Protein AF-A0AAX2AKC2-F1 (afdb_monomer_lite)

Sequence (241 aa):
MRLIKCSLIFMILVNYTFAQTFTNSYLNNGISVDTKEQKEIRTYEDYMELESLLKKAITQGDQSKYFSLGALYLEDFPFKKADKEKAKIYLNKALNLGYGLASLALIEDYIMIGDLDNALLLLEKGLKGKNTDPNSKIVLAVTYNGIVLDYKFTNMPYVHKALDLTYPISQITNVSSLDFSIANLLNIAGNYEEAKKYLNTACNNPNVEPTIKNACDNSMGIKNNIKKSTECTTCGLGALK

InterPro domains:
  IPR011990 Tetratricopeptide-like helical domain superfamily [G3DSA:1.25.40.10] (15-235)

Foldseek 3Di:
DPVVVPVLVVVQACQLVVLVVCLVVLCVPPPPPVPVPPPPCQDPVSLVVVLVVLVVCVVVPVLQSLQVNLVSQQDCDPHDGHDNVSSCVSLVSCLVQQQLLSLVSVLPVCVVVVVVVVSLVSLVSNLVRPNHDLSNNLSSLSNLLSSCSNPVLVPLVSLVVSLVSLVVSVVVDQALSSLQSNLSSCVSVVVNVSSVVSLVSSCPRPPRDPVSVVVVVVVVVVVVCVVPDPDDPDPPPPDDD

pLDDT: mean 79.36, std 23.45, range [24.16, 98.06]

Organism: NCBI:txid1032238

Secondary structure (DSSP, 8-state):
--THHHHHHHHHTSHHHHHHHHHHHHHHHH----TTS-----SHHHHHHHHHHHHHHHHTT-TTHHHHHHHHHHPPBTTB---HHHHHHHHHHHHHTT-TTHHHHHHHHHHHTT-HHHHHHHHHHHHT-TT--HHHHHHHHHHHHHHIIIIITT-HHHHHHHHHHHHHHHTT---HHHHHHHHHHHHHTT-HHHHHHHHHHHHT-TT--HHHHHHHHHHHHHHHHTTT-S-----------

Structure (mmCIF, N/CA/C/O backbone):
data_AF-A0AAX2AKC2-F1
#
_entry.id   AF-A0AAX2AKC2-F1
#
loop_
_atom_site.group_PDB
_atom_site.id
_atom_site.type_symbol
_atom_site.label_atom_id
_atom_site.label_alt_id
_atom_site.label_comp_id
_atom_site.label_asym_id
_atom_site.label_entity_id
_atom_site.label_seq_id
_atom_site.pdbx_PDB_ins_code
_atom_site.Cartn_x
_atom_site.Cartn_y
_atom_site.Cartn_z
_atom_site.occupancy
_atom_site.B_iso_or_equiv
_atom_site.auth_seq_id
_atom_site.auth_comp_id
_atom_site.auth_asym_id
_atom_site.auth_atom_id
_atom_site.pdbx_PDB_model_num
ATOM 1 N N . MET A 1 1 ? 30.602 -2.297 -22.826 1.00 39.78 1 MET A N 1
ATOM 2 C CA . MET A 1 1 ? 29.352 -2.757 -22.171 1.00 39.78 1 MET A CA 1
ATOM 3 C C . MET A 1 1 ? 29.408 -2.673 -20.628 1.00 39.78 1 MET A C 1
ATOM 5 O O . MET A 1 1 ? 28.918 -3.564 -19.948 1.00 39.78 1 MET A O 1
ATOM 9 N N . ARG A 1 2 ? 30.005 -1.612 -20.046 1.00 29.78 2 ARG A N 1
ATOM 10 C CA . ARG A 1 2 ? 30.119 -1.405 -18.579 1.00 29.78 2 ARG A CA 1
ATOM 11 C C . ARG A 1 2 ? 29.484 -0.092 -18.072 1.00 29.78 2 ARG A C 1
ATOM 13 O O . ARG A 1 2 ? 29.326 0.065 -16.872 1.00 29.78 2 ARG A O 1
ATOM 20 N N . LEU A 1 3 ? 29.060 0.804 -18.970 1.00 25.20 3 LEU A N 1
ATOM 21 C CA . LEU A 1 3 ? 28.547 2.147 -18.644 1.00 25.20 3 LEU A CA 1
ATOM 22 C C . LEU A 1 3 ? 27.078 2.180 -18.172 1.00 25.20 3 LEU A C 1
ATOM 24 O O . LEU A 1 3 ? 26.696 3.097 -17.458 1.00 25.20 3 LEU A O 1
ATOM 28 N N . ILE A 1 4 ? 26.266 1.165 -18.493 1.00 34.34 4 ILE A N 1
ATOM 29 C CA . ILE A 1 4 ? 24.836 1.121 -18.112 1.00 34.34 4 ILE A CA 1
ATOM 30 C C . ILE A 1 4 ? 24.650 0.793 -16.615 1.00 34.34 4 ILE A C 1
ATOM 32 O O . ILE A 1 4 ? 23.632 1.137 -16.022 1.00 34.34 4 ILE A O 1
ATOM 36 N N . LYS A 1 5 ? 25.652 0.187 -15.961 1.00 29.69 5 LYS A N 1
ATOM 37 C CA . LYS A 1 5 ? 25.532 -0.256 -14.562 1.00 29.69 5 LYS A CA 1
ATOM 38 C C . LYS A 1 5 ? 25.570 0.885 -13.536 1.00 29.69 5 LYS A C 1
ATOM 40 O O . LYS A 1 5 ? 24.929 0.749 -12.505 1.00 29.69 5 LYS A O 1
ATOM 45 N N . CYS A 1 6 ? 26.246 2.008 -13.803 1.00 26.08 6 CYS A N 1
ATOM 46 C CA . CYS A 1 6 ? 26.344 3.099 -12.818 1.00 26.08 6 CYS A CA 1
ATOM 47 C C . CYS A 1 6 ? 25.105 4.005 -12.769 1.00 26.08 6 CYS A C 1
ATOM 49 O O . CYS A 1 6 ? 24.759 4.481 -11.694 1.00 26.08 6 CYS A O 1
ATOM 51 N N . SER A 1 7 ? 24.402 4.211 -13.890 1.00 29.88 7 SER A N 1
ATOM 52 C CA . SER A 1 7 ? 23.183 5.039 -13.900 1.00 29.88 7 SER A CA 1
ATOM 53 C C . SER A 1 7 ? 21.982 4.334 -13.262 1.00 29.88 7 SER A C 1
ATOM 55 O O . SER A 1 7 ? 21.085 5.003 -12.760 1.00 29.88 7 SER A O 1
ATOM 57 N N . LEU A 1 8 ? 21.966 2.996 -13.269 1.00 33.56 8 LEU A N 1
ATOM 58 C CA . LEU A 1 8 ? 20.890 2.200 -12.678 1.00 33.56 8 LEU A CA 1
ATOM 59 C C . LEU A 1 8 ? 20.943 2.250 -11.140 1.00 33.56 8 LEU A C 1
ATOM 61 O O . LEU A 1 8 ? 19.913 2.372 -10.494 1.00 33.56 8 LEU A O 1
ATOM 65 N N . ILE A 1 9 ? 22.144 2.241 -10.550 1.00 33.06 9 ILE A N 1
ATOM 66 C CA . ILE A 1 9 ? 22.349 2.168 -9.091 1.00 33.06 9 ILE A CA 1
ATOM 67 C C . ILE A 1 9 ? 21.872 3.440 -8.365 1.00 33.06 9 ILE A C 1
ATOM 69 O O . ILE A 1 9 ? 21.367 3.343 -7.251 1.00 33.06 9 ILE A O 1
ATOM 73 N N . PHE A 1 10 ? 21.947 4.619 -8.996 1.00 30.89 10 PHE A N 1
ATOM 74 C CA . PHE A 1 10 ? 21.466 5.871 -8.387 1.00 30.89 10 PHE A CA 1
ATOM 75 C C . PHE A 1 10 ? 19.932 6.031 -8.456 1.00 30.89 10 PHE A C 1
ATOM 77 O O . PHE A 1 10 ? 19.361 6.747 -7.642 1.00 30.89 10 PHE A O 1
ATOM 84 N N . MET A 1 11 ? 19.248 5.332 -9.376 1.00 37.66 11 MET A N 1
ATOM 85 C CA . MET A 1 11 ? 17.774 5.290 -9.434 1.00 37.66 11 MET A CA 1
ATOM 86 C C . MET A 1 11 ? 17.155 4.256 -8.474 1.00 37.66 11 MET A C 1
ATOM 88 O O . MET A 1 11 ? 15.967 4.338 -8.186 1.00 37.66 11 MET A O 1
ATOM 92 N N . ILE A 1 12 ? 17.931 3.290 -7.969 1.00 39.78 12 ILE A N 1
ATOM 93 C CA . ILE A 1 12 ? 17.423 2.138 -7.196 1.00 39.78 12 ILE A CA 1
ATOM 94 C C . ILE A 1 12 ? 17.277 2.429 -5.688 1.00 39.78 12 ILE A C 1
ATOM 96 O O . ILE A 1 12 ? 16.556 1.720 -5.007 1.00 39.78 12 ILE A O 1
ATOM 100 N N . LEU A 1 13 ? 17.898 3.482 -5.142 1.00 33.94 13 LEU A N 1
ATOM 101 C CA . LEU A 1 13 ? 17.861 3.764 -3.691 1.00 33.94 13 LEU A CA 1
ATOM 102 C C . LEU A 1 13 ? 16.766 4.757 -3.254 1.00 33.94 13 LEU A C 1
ATOM 104 O O . LEU A 1 13 ? 16.790 5.237 -2.121 1.00 33.94 13 LEU A O 1
ATOM 108 N N . VAL A 1 14 ? 15.823 5.100 -4.139 1.00 48.97 14 VAL A N 1
ATOM 109 C CA . VAL A 1 14 ? 14.861 6.195 -3.907 1.00 48.97 14 VAL A CA 1
ATOM 110 C C . VAL A 1 14 ? 13.396 5.755 -4.045 1.00 48.97 14 VAL A C 1
ATOM 112 O O . VAL A 1 14 ? 12.518 6.573 -3.793 1.00 48.97 14 VAL A O 1
ATOM 115 N N . ASN A 1 15 ? 13.068 4.508 -4.423 1.00 56.22 15 ASN A N 1
ATOM 116 C CA . ASN A 1 15 ? 11.692 4.189 -4.845 1.00 56.22 15 ASN A CA 1
ATOM 117 C C . ASN A 1 15 ? 10.760 3.786 -3.700 1.00 56.22 15 ASN A C 1
ATOM 119 O O . ASN A 1 15 ? 9.576 4.101 -3.770 1.00 56.22 15 ASN A O 1
ATOM 123 N N . TYR A 1 16 ? 11.242 3.150 -2.632 1.00 57.00 16 TYR A N 1
ATOM 124 C CA . TYR A 1 16 ? 10.424 2.818 -1.463 1.00 57.00 16 TYR A CA 1
ATOM 125 C C . TYR A 1 16 ? 10.181 4.040 -0.582 1.00 57.00 16 TYR A C 1
ATOM 127 O O . TYR A 1 16 ? 9.055 4.276 -0.158 1.00 57.00 16 TYR A O 1
ATOM 135 N N . THR A 1 17 ? 11.199 4.874 -0.353 1.00 58.72 17 THR A N 1
ATOM 136 C CA . THR A 1 17 ? 11.028 6.168 0.333 1.00 58.72 17 THR A CA 1
ATOM 137 C C . THR A 1 17 ? 10.108 7.093 -0.458 1.00 58.72 17 THR A C 1
ATOM 139 O O . THR A 1 17 ? 9.257 7.769 0.124 1.00 58.72 17 THR A O 1
ATOM 142 N N . PHE A 1 18 ? 10.203 7.068 -1.787 1.00 63.19 18 PHE A N 1
ATOM 143 C CA . PHE A 1 18 ? 9.243 7.715 -2.671 1.00 63.19 18 PHE A CA 1
ATOM 144 C C . PHE A 1 18 ? 7.838 7.117 -2.549 1.00 63.19 18 PHE A C 1
ATOM 146 O O . PHE A 1 18 ? 6.892 7.871 -2.347 1.00 63.19 18 PHE A O 1
ATOM 153 N N . ALA A 1 19 ? 7.689 5.791 -2.595 1.00 62.50 19 ALA A N 1
ATOM 154 C CA . ALA A 1 19 ? 6.397 5.129 -2.451 1.00 62.50 19 ALA A CA 1
ATOM 155 C C . ALA A 1 19 ? 5.760 5.422 -1.087 1.00 62.50 19 ALA A C 1
ATOM 157 O O . ALA A 1 19 ? 4.557 5.645 -1.020 1.00 62.50 19 ALA A O 1
ATOM 158 N N . GLN A 1 20 ? 6.554 5.496 -0.019 1.00 63.50 20 GLN A N 1
ATOM 159 C CA . GLN A 1 20 ? 6.122 5.907 1.317 1.00 63.50 20 GLN A CA 1
ATOM 160 C C . GLN A 1 20 ? 5.697 7.378 1.354 1.00 63.50 20 GLN A C 1
ATOM 162 O O . GLN A 1 20 ? 4.638 7.704 1.879 1.00 63.50 20 GLN A O 1
ATOM 167 N N . THR A 1 21 ? 6.469 8.276 0.737 1.00 60.53 21 THR A N 1
ATOM 168 C CA . THR A 1 21 ? 6.122 9.707 0.647 1.00 60.53 21 THR A CA 1
ATOM 169 C C . THR A 1 21 ? 4.836 9.918 -0.153 1.00 60.53 21 THR A C 1
ATOM 171 O O . THR A 1 21 ? 3.960 10.672 0.270 1.00 60.53 21 THR A O 1
ATOM 174 N N . PHE A 1 22 ? 4.699 9.219 -1.283 1.00 66.31 22 PHE A N 1
ATOM 175 C CA . PHE A 1 22 ? 3.489 9.202 -2.097 1.00 66.31 22 PHE A CA 1
ATOM 176 C C . PHE A 1 22 ? 2.314 8.650 -1.298 1.00 66.31 22 PHE A C 1
ATOM 178 O O . PHE A 1 22 ? 1.289 9.311 -1.221 1.00 66.31 22 PHE A O 1
ATOM 185 N N . THR A 1 23 ? 2.482 7.495 -0.650 1.00 64.06 23 THR A N 1
ATOM 186 C CA . THR A 1 23 ? 1.456 6.871 0.194 1.00 64.06 23 THR A CA 1
ATOM 187 C C . THR A 1 23 ? 0.989 7.851 1.259 1.00 64.06 23 THR A C 1
ATOM 189 O O . THR A 1 23 ? -0.188 8.174 1.303 1.00 64.06 23 THR A O 1
ATOM 192 N N . ASN A 1 24 ? 1.896 8.432 2.039 1.00 63.56 24 ASN A N 1
ATOM 193 C CA . ASN A 1 24 ? 1.536 9.379 3.091 1.00 63.56 24 ASN A CA 1
ATOM 194 C C . ASN A 1 24 ? 0.830 10.624 2.536 1.00 63.56 24 ASN A C 1
ATOM 196 O O . ASN A 1 24 ? -0.201 11.028 3.062 1.00 63.56 24 ASN A O 1
ATOM 200 N N . SER A 1 25 ? 1.323 11.205 1.439 1.00 57.75 25 SER A N 1
ATOM 201 C CA . SER A 1 25 ? 0.664 12.341 0.781 1.00 57.75 25 SER A CA 1
ATOM 202 C C . SER A 1 25 ? -0.730 11.976 0.259 1.00 57.75 25 SER A C 1
ATOM 204 O O . SER A 1 25 ? -1.682 12.735 0.420 1.00 57.75 25 SER A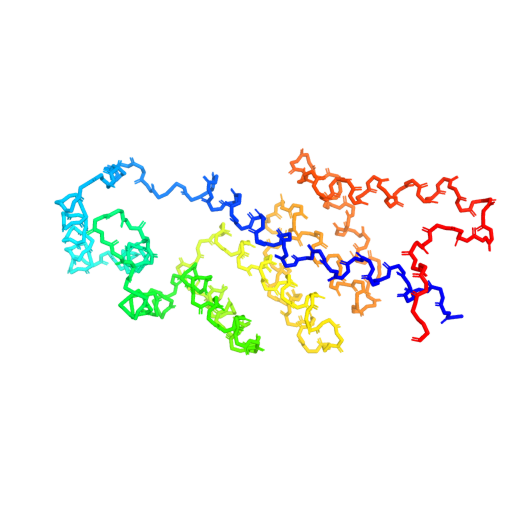 O 1
ATOM 206 N N . TYR A 1 26 ? -0.873 10.799 -0.344 1.00 60.66 26 TYR A N 1
ATOM 207 C CA . TYR A 1 26 ? -2.103 10.351 -0.984 1.00 60.66 26 TYR A CA 1
ATOM 208 C C . TYR A 1 26 ? -3.156 9.906 0.036 1.00 60.66 26 TYR A C 1
ATOM 210 O O . TYR A 1 26 ? -4.336 10.187 -0.145 1.00 60.66 26 TYR A O 1
ATOM 218 N N . LEU A 1 27 ? -2.748 9.285 1.146 1.00 61.81 27 LEU A N 1
ATOM 219 C CA . LEU A 1 27 ? -3.637 8.982 2.269 1.00 61.81 27 LEU A CA 1
ATOM 220 C C . LEU A 1 27 ? -4.105 10.273 2.954 1.00 61.81 27 LEU A C 1
ATOM 222 O O . LEU A 1 27 ? -5.299 10.420 3.201 1.00 61.81 27 LEU A O 1
ATOM 226 N N . ASN A 1 28 ? -3.202 11.237 3.163 1.00 58.00 28 ASN A N 1
ATOM 227 C CA . ASN A 1 28 ? -3.530 12.514 3.803 1.00 58.00 28 ASN A CA 1
ATOM 228 C C . ASN A 1 28 ? -4.420 13.423 2.935 1.00 58.00 28 ASN A C 1
ATOM 230 O O . ASN A 1 28 ? -5.199 14.199 3.480 1.00 58.00 28 ASN A O 1
ATOM 234 N N . ASN A 1 29 ? -4.316 13.338 1.602 1.00 49.94 29 ASN A N 1
ATOM 235 C CA . ASN A 1 29 ? -5.069 14.193 0.673 1.00 49.94 29 ASN A CA 1
ATOM 236 C C . ASN A 1 29 ? -6.275 13.498 0.007 1.00 49.94 29 ASN A C 1
ATOM 238 O O . ASN A 1 29 ? -7.168 14.183 -0.487 1.00 49.94 29 ASN A O 1
ATOM 242 N N . GLY A 1 30 ? -6.293 12.162 -0.061 1.00 40.44 30 GLY A N 1
ATOM 243 C CA . GLY A 1 30 ? -7.231 11.378 -0.878 1.00 40.44 30 GLY A CA 1
ATOM 244 C C . GLY A 1 30 ? -8.145 10.430 -0.102 1.00 40.44 30 GLY A C 1
ATOM 245 O O . GLY A 1 30 ? -9.166 10.009 -0.648 1.00 40.44 30 GLY A O 1
ATOM 246 N N . ILE A 1 31 ? -7.843 10.122 1.164 1.00 43.16 31 ILE A N 1
ATOM 247 C CA . ILE A 1 31 ? -8.783 9.428 2.049 1.00 43.16 31 ILE A CA 1
ATOM 248 C C . ILE A 1 31 ? -9.467 10.472 2.920 1.00 43.16 31 ILE A C 1
ATOM 250 O O . ILE A 1 31 ? -9.158 10.655 4.095 1.00 43.16 31 ILE A O 1
ATOM 254 N N . SER A 1 32 ? -10.465 11.139 2.346 1.00 35.06 32 SER A N 1
ATOM 255 C CA . SER A 1 32 ? -11.554 11.646 3.168 1.00 35.06 32 SER A CA 1
ATOM 256 C C . SER A 1 32 ? -12.280 10.424 3.735 1.00 35.06 32 SER A C 1
ATOM 258 O O . SER A 1 32 ? -13.195 9.886 3.109 1.00 35.06 32 SER A O 1
ATOM 260 N N . VAL A 1 33 ? -11.847 9.941 4.903 1.00 41.28 33 VAL A N 1
ATOM 261 C CA . VAL A 1 33 ? -12.743 9.178 5.776 1.00 41.28 33 VAL A CA 1
ATOM 262 C C . VAL A 1 33 ? -13.937 10.099 5.969 1.00 41.28 33 VAL A C 1
ATOM 264 O O . VAL A 1 33 ? -13.744 11.182 6.511 1.00 41.28 33 VAL A O 1
ATOM 267 N N . ASP A 1 34 ? -15.094 9.723 5.415 1.00 37.72 34 ASP A N 1
ATOM 268 C CA . ASP A 1 34 ? -16.321 10.524 5.362 1.00 37.72 34 ASP A CA 1
ATOM 269 C C . ASP A 1 34 ? -16.447 11.409 6.613 1.00 37.72 34 ASP A C 1
ATOM 271 O O . ASP A 1 34 ? -16.648 10.942 7.738 1.00 37.72 34 ASP A O 1
ATOM 275 N N . THR A 1 35 ? -16.180 12.701 6.420 1.00 37.00 35 THR A N 1
ATOM 276 C CA . THR A 1 35 ? -15.746 13.646 7.458 1.00 37.00 35 THR A CA 1
ATOM 277 C C . THR A 1 35 ? -16.889 14.129 8.346 1.00 37.00 35 THR A C 1
ATOM 279 O O . THR A 1 35 ? -16.750 15.106 9.078 1.00 37.00 35 THR A O 1
ATOM 282 N N . LYS A 1 36 ? -18.017 13.415 8.356 1.00 36.31 36 LYS A N 1
ATOM 283 C CA . LYS A 1 36 ? -19.051 13.594 9.380 1.00 36.31 36 LYS A CA 1
ATOM 284 C C . LYS A 1 36 ? -18.687 12.960 10.728 1.00 36.31 36 LYS A C 1
ATOM 286 O O . LYS A 1 36 ? -19.330 13.297 11.715 1.00 36.31 36 LYS A O 1
ATOM 291 N N . GLU A 1 37 ? -17.664 12.101 10.791 1.00 45.84 37 GLU A N 1
ATOM 292 C CA . GLU A 1 37 ? -17.269 11.369 12.012 1.00 45.84 37 GLU A CA 1
ATOM 293 C C . GLU A 1 37 ? -15.915 11.778 12.625 1.00 45.84 37 GLU A C 1
ATOM 295 O O . GLU A 1 37 ? -15.485 11.157 13.594 1.00 45.84 37 GLU A O 1
ATOM 300 N N . GLN A 1 38 ? -15.227 12.821 12.142 1.00 52.94 38 GLN A N 1
ATOM 301 C CA . GLN A 1 38 ? -13.983 13.273 12.788 1.00 52.94 38 GLN A CA 1
ATOM 302 C C . GLN A 1 38 ? -14.273 14.172 13.996 1.00 52.94 38 GLN A C 1
ATOM 304 O O . GLN A 1 38 ? -14.026 15.378 13.989 1.00 52.94 38 GLN A O 1
ATOM 309 N N . LYS A 1 39 ? -14.784 13.566 15.071 1.00 63.62 39 LYS A N 1
ATOM 310 C CA . LYS A 1 39 ? -14.541 14.104 16.409 1.00 63.62 39 LYS A CA 1
ATOM 311 C C . LYS A 1 39 ? -13.051 13.911 16.680 1.00 63.62 39 LYS A C 1
ATOM 313 O O . LYS A 1 39 ? -12.568 12.782 16.697 1.00 63.62 39 LYS A O 1
ATOM 318 N N . GLU A 1 40 ? -12.315 15.007 16.825 1.00 76.69 40 GLU A N 1
ATOM 319 C CA . GLU A 1 40 ? -10.905 14.943 17.204 1.00 76.69 40 GLU A CA 1
ATOM 320 C C . GLU A 1 40 ? -10.776 14.203 18.543 1.00 76.69 40 GLU A C 1
ATOM 322 O O . GLU A 1 40 ? -11.449 14.554 19.514 1.00 76.69 40 GLU A O 1
ATOM 327 N N . ILE A 1 41 ? -9.939 13.167 18.587 1.00 84.81 41 ILE A N 1
ATOM 328 C CA . ILE A 1 41 ? -9.762 12.323 19.769 1.00 84.81 41 ILE A CA 1
ATOM 329 C C . ILE A 1 41 ? -8.783 13.027 20.712 1.00 84.81 41 ILE A C 1
ATOM 331 O O . ILE A 1 41 ? -7.566 12.902 20.570 1.00 84.81 41 ILE A O 1
ATOM 335 N N . ARG A 1 42 ? -9.306 13.808 21.663 1.00 89.31 42 ARG A N 1
ATOM 336 C CA . ARG A 1 42 ? -8.485 14.605 22.593 1.00 89.31 42 ARG A CA 1
ATOM 337 C C . ARG A 1 42 ? -8.403 14.001 23.983 1.00 89.31 42 ARG A C 1
ATOM 339 O O . ARG A 1 42 ? -7.453 14.292 24.711 1.00 89.31 42 ARG A O 1
ATOM 346 N N . THR A 1 43 ? -9.379 13.180 24.355 1.00 93.88 43 THR A N 1
ATOM 347 C CA . THR A 1 43 ? -9.438 12.541 25.670 1.00 93.88 43 THR A CA 1
ATOM 348 C C . THR A 1 43 ? -9.616 11.030 25.576 1.00 93.88 43 THR A C 1
ATOM 350 O O . THR A 1 43 ? -9.941 10.464 24.528 1.00 93.88 43 THR A O 1
ATOM 353 N N . TYR A 1 44 ? -9.420 10.360 26.713 1.00 93.50 44 TYR A N 1
ATOM 354 C CA . TYR A 1 44 ? -9.695 8.934 26.836 1.00 93.50 44 TYR A CA 1
ATOM 355 C C . TYR A 1 44 ? -11.180 8.620 26.585 1.00 93.50 44 TYR A C 1
ATOM 357 O O . TYR A 1 44 ? -11.502 7.590 25.998 1.00 93.50 44 TYR A O 1
ATOM 365 N N . GLU A 1 45 ? -12.089 9.516 26.971 1.00 94.19 45 GLU A N 1
ATOM 366 C CA . GLU A 1 45 ? -13.526 9.382 26.724 1.00 94.19 45 GLU A CA 1
ATOM 367 C C . GLU A 1 45 ? -13.853 9.428 25.229 1.00 94.19 45 GLU A C 1
ATOM 369 O O . GLU A 1 45 ? -14.603 8.573 24.761 1.00 94.19 45 GLU A O 1
ATOM 374 N N . ASP A 1 46 ? -13.249 10.352 24.471 1.00 91.06 46 ASP A N 1
ATOM 375 C CA . ASP A 1 46 ? -13.423 10.427 23.013 1.00 91.06 46 ASP A CA 1
ATOM 376 C C . ASP A 1 46 ? -12.974 9.128 22.335 1.00 91.06 46 ASP A C 1
ATOM 378 O O . ASP A 1 46 ? -13.660 8.593 21.461 1.00 91.06 46 ASP A O 1
ATOM 382 N N . TYR A 1 47 ? -11.838 8.583 22.784 1.00 91.56 47 TYR A N 1
ATOM 383 C CA . TYR A 1 47 ? -11.320 7.310 22.296 1.00 91.56 47 TYR A CA 1
ATOM 384 C C . TYR A 1 47 ? -12.310 6.166 22.548 1.00 91.56 47 TYR A C 1
ATOM 386 O O . TYR A 1 47 ? -12.614 5.387 21.643 1.00 91.56 47 TYR A O 1
ATOM 394 N N . MET A 1 48 ? -12.819 6.052 23.779 1.00 95.31 48 MET A N 1
ATOM 395 C CA . MET A 1 48 ? -13.748 4.983 24.161 1.00 95.31 48 MET A CA 1
ATOM 396 C C . MET A 1 48 ? -15.090 5.105 23.429 1.00 95.31 48 MET A C 1
ATOM 398 O O . MET A 1 48 ? -15.680 4.089 23.052 1.00 95.31 48 MET A O 1
ATOM 402 N N . GLU A 1 49 ? -15.564 6.333 23.207 1.00 92.62 49 GLU A N 1
ATOM 403 C CA . GLU A 1 49 ? -16.766 6.616 22.424 1.00 92.62 49 GLU A CA 1
ATOM 404 C C . GLU A 1 49 ? -16.600 6.141 20.977 1.00 92.62 49 GLU A C 1
ATOM 406 O O . GLU A 1 49 ? -17.433 5.371 20.489 1.00 92.62 49 GLU A O 1
ATOM 411 N N . LEU A 1 50 ? -15.498 6.513 20.317 1.00 91.00 50 LEU A N 1
ATOM 412 C CA . LEU A 1 50 ? -15.222 6.087 18.948 1.00 91.00 50 LEU A CA 1
ATOM 413 C C . LEU A 1 50 ? -15.036 4.567 18.852 1.00 91.00 50 LEU A C 1
ATOM 415 O O . LEU A 1 50 ? -15.624 3.932 17.978 1.00 91.00 50 LEU A O 1
ATOM 419 N N . GLU A 1 51 ? -14.285 3.953 19.772 1.00 94.44 51 GLU A N 1
ATOM 420 C CA . GLU A 1 51 ? -14.118 2.494 19.822 1.00 94.44 51 GLU A CA 1
ATOM 421 C C . GLU A 1 51 ? -15.482 1.784 19.908 1.00 94.44 51 GLU A C 1
ATOM 423 O O . GLU A 1 51 ? -15.721 0.787 19.218 1.00 94.44 51 GLU A O 1
ATOM 428 N N . SER A 1 52 ? -16.390 2.298 20.742 1.00 95.69 52 SER A N 1
ATOM 429 C CA . SER A 1 52 ? -17.747 1.771 20.903 1.00 95.69 52 SER A CA 1
ATOM 430 C C . SER A 1 52 ? -18.590 1.950 19.637 1.00 95.69 52 SER A C 1
ATOM 432 O O . SER A 1 52 ? -19.227 0.996 19.178 1.00 95.69 52 SER A O 1
ATOM 434 N N . LEU A 1 53 ? -18.550 3.139 19.030 1.00 93.38 53 LEU A N 1
ATOM 435 C CA . LEU A 1 53 ? -19.279 3.458 17.803 1.00 93.38 53 LEU A CA 1
ATOM 436 C C . LEU A 1 53 ? -18.849 2.552 16.643 1.00 93.38 53 LEU A C 1
ATOM 438 O O . LEU A 1 53 ? -19.697 1.949 15.985 1.00 93.38 53 LEU A O 1
ATOM 442 N N . LEU A 1 54 ? -17.540 2.381 16.448 1.00 92.75 54 LEU A N 1
ATOM 443 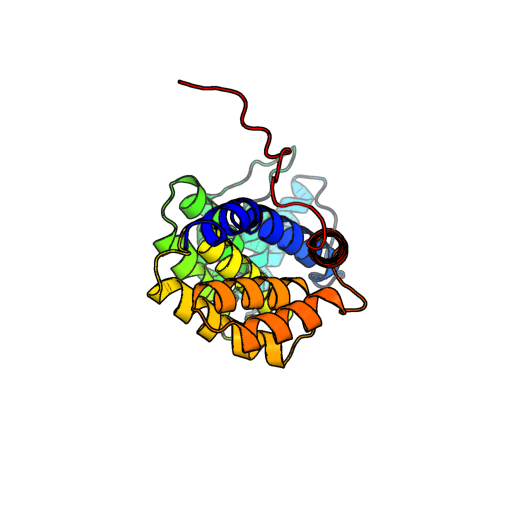C CA . LEU A 1 54 ? -16.984 1.510 15.413 1.00 92.75 54 LEU A CA 1
ATOM 444 C C . LEU A 1 54 ? -17.407 0.052 15.619 1.00 92.75 54 LEU A C 1
ATOM 446 O O . LEU A 1 54 ? -17.841 -0.608 14.675 1.00 92.75 54 LEU A O 1
ATOM 450 N N . LYS A 1 55 ? -17.351 -0.456 16.857 1.00 96.62 55 LYS A N 1
ATOM 451 C CA . LYS A 1 55 ? -17.828 -1.814 17.169 1.00 96.62 55 LYS A CA 1
ATOM 452 C C . LYS A 1 55 ? -19.320 -1.973 16.890 1.00 96.62 55 LYS A C 1
ATOM 454 O O . LYS A 1 55 ? -19.720 -3.005 16.357 1.00 96.62 55 LYS A O 1
ATOM 459 N N . LYS A 1 56 ? -20.136 -0.970 17.220 1.00 96.06 56 LYS A N 1
ATOM 460 C CA . LYS A 1 56 ? -21.576 -0.976 16.936 1.00 96.06 56 LYS A CA 1
ATOM 461 C C . LYS A 1 56 ? -21.859 -0.968 15.432 1.00 96.06 56 LYS A C 1
ATOM 463 O O . LYS A 1 56 ? -22.710 -1.719 14.975 1.00 96.06 56 LYS A O 1
ATOM 468 N N . ALA A 1 57 ? -21.134 -0.176 14.651 1.00 92.06 57 ALA A N 1
ATOM 469 C CA . ALA A 1 57 ? -21.282 -0.163 13.199 1.00 92.06 57 ALA A CA 1
ATOM 470 C C . ALA A 1 57 ? -20.931 -1.531 12.579 1.00 92.06 57 ALA A C 1
ATOM 472 O O . ALA A 1 57 ? -21.681 -2.040 11.746 1.00 92.06 57 ALA A O 1
ATOM 473 N N . ILE A 1 58 ? -19.875 -2.193 13.075 1.00 96.06 58 ILE A N 1
ATOM 474 C CA . ILE A 1 58 ? -19.528 -3.570 12.682 1.00 96.06 58 ILE A CA 1
ATOM 475 C C . ILE A 1 58 ? -20.678 -4.541 12.982 1.00 96.06 58 ILE A C 1
ATOM 477 O O . ILE A 1 58 ? -21.031 -5.349 12.123 1.00 96.06 58 ILE A O 1
ATOM 481 N N . THR A 1 59 ? -21.280 -4.481 14.178 1.00 97.19 59 THR A N 1
ATOM 482 C CA . THR A 1 59 ? -22.406 -5.370 14.526 1.00 97.19 59 THR A CA 1
ATOM 483 C C . THR A 1 59 ? -23.670 -5.062 13.728 1.00 97.19 59 THR A C 1
ATOM 485 O O . THR A 1 59 ? -24.482 -5.957 13.509 1.00 97.19 59 THR A O 1
ATOM 488 N N . GLN A 1 60 ? -23.813 -3.829 13.243 1.00 96.38 60 GLN A N 1
ATOM 489 C CA . GLN A 1 60 ? -24.880 -3.400 12.337 1.00 96.38 60 GLN A CA 1
ATOM 490 C C . GLN A 1 60 ? -24.604 -3.732 10.860 1.00 96.38 60 GLN A C 1
ATOM 492 O O . GLN A 1 60 ? -25.456 -3.475 10.013 1.00 96.38 60 GLN A O 1
ATOM 497 N N . GLY A 1 61 ? -23.455 -4.341 10.548 1.00 94.31 61 GLY A N 1
ATOM 498 C CA . GLY A 1 61 ? -23.117 -4.836 9.213 1.00 94.31 61 GLY A CA 1
ATOM 499 C C . GLY A 1 61 ? -22.160 -3.950 8.416 1.00 94.31 61 GLY A C 1
ATOM 500 O O . GLY A 1 61 ? -21.740 -4.360 7.333 1.00 94.31 61 GLY A O 1
ATOM 501 N N . ASP A 1 62 ? -21.751 -2.789 8.935 1.00 92.94 62 ASP A N 1
ATOM 502 C CA . ASP A 1 62 ? -20.722 -1.968 8.295 1.00 92.94 62 ASP A CA 1
ATOM 503 C C . ASP A 1 62 ? -19.329 -2.547 8.570 1.00 92.94 62 ASP A C 1
ATOM 505 O O . ASP A 1 62 ? -18.610 -2.190 9.508 1.00 92.94 62 ASP A O 1
ATOM 509 N N . GLN A 1 63 ? -18.946 -3.491 7.717 1.00 93.88 63 GLN A N 1
ATOM 510 C CA . GLN A 1 63 ? -17.673 -4.188 7.811 1.00 93.88 63 GLN A CA 1
ATOM 511 C C . GLN A 1 63 ? -16.462 -3.320 7.444 1.00 93.88 63 GLN A C 1
ATOM 513 O O . GLN A 1 63 ? -15.336 -3.706 7.763 1.00 93.88 63 GLN A O 1
ATOM 518 N N . SER A 1 64 ? -16.654 -2.142 6.837 1.00 87.00 64 SER A N 1
ATOM 519 C CA . SER A 1 64 ? -15.541 -1.232 6.531 1.00 87.00 64 SER A CA 1
ATOM 520 C C . SER A 1 64 ? -14.854 -0.737 7.805 1.00 87.00 64 SER A C 1
ATOM 522 O O . SER A 1 64 ? -13.637 -0.550 7.842 1.00 87.00 64 SER A O 1
ATOM 524 N N . LYS A 1 65 ? -15.613 -0.652 8.903 1.00 92.50 65 LYS A N 1
ATOM 525 C CA . LYS A 1 65 ? -15.139 -0.186 10.207 1.00 92.50 65 LYS A CA 1
ATOM 526 C C . LYS A 1 65 ? -14.141 -1.137 10.870 1.00 92.50 65 LYS A C 1
ATOM 528 O O . LYS A 1 65 ? -13.461 -0.720 11.803 1.00 92.50 65 LYS A O 1
ATOM 533 N N . TYR A 1 66 ? -13.963 -2.367 10.369 1.00 95.12 66 TYR A N 1
ATOM 534 C CA . TYR A 1 66 ? -12.819 -3.200 10.765 1.00 95.12 66 TYR A CA 1
ATOM 535 C C . TYR A 1 66 ? -11.483 -2.499 10.479 1.00 95.12 66 TYR A C 1
ATOM 537 O O . TYR A 1 66 ? -10.579 -2.575 11.308 1.00 95.12 66 TYR A O 1
ATOM 545 N N . PHE A 1 67 ? -11.360 -1.791 9.349 1.00 90.00 67 PHE A N 1
ATOM 546 C CA . PHE A 1 67 ? -10.151 -1.028 9.033 1.00 90.00 67 PHE A CA 1
ATOM 547 C C . PHE A 1 67 ? -9.977 0.151 9.997 1.00 90.00 67 PHE A C 1
ATOM 549 O O . PHE A 1 67 ? -8.934 0.258 10.634 1.00 90.00 67 PHE A O 1
ATOM 556 N N . SER A 1 68 ? -11.016 0.975 10.172 1.00 88.12 68 SER A N 1
ATOM 557 C CA . SER A 1 68 ? -10.983 2.140 11.070 1.00 88.12 68 SER A CA 1
ATOM 558 C C . SER A 1 68 ? -10.658 1.756 12.512 1.00 88.12 68 SER A C 1
ATOM 560 O O . SER A 1 68 ? -9.868 2.419 13.172 1.00 88.12 68 SER A O 1
ATOM 562 N N . LEU A 1 69 ? -11.227 0.652 12.998 1.00 90.62 69 LEU A N 1
ATOM 563 C CA . LEU A 1 69 ? -10.963 0.156 14.343 1.00 90.62 69 LEU A CA 1
ATOM 564 C C . LEU A 1 69 ? -9.539 -0.399 14.476 1.00 90.62 69 LEU A C 1
ATOM 566 O O . LEU A 1 69 ? -8.906 -0.226 15.512 1.00 90.62 69 LEU A O 1
ATOM 570 N N . GLY A 1 70 ? -9.017 -1.030 13.422 1.00 91.56 70 GLY A N 1
ATOM 571 C CA . GLY A 1 70 ? -7.612 -1.415 13.338 1.00 91.56 70 GLY A CA 1
ATOM 572 C C . GLY A 1 70 ? -6.668 -0.213 13.418 1.00 91.56 70 GLY A C 1
ATOM 573 O O . GLY A 1 70 ? -5.739 -0.235 14.220 1.00 91.56 70 GLY A O 1
ATOM 574 N N . ALA A 1 71 ? -6.946 0.842 12.648 1.00 88.12 71 ALA A N 1
ATOM 575 C CA . ALA A 1 71 ? -6.181 2.090 12.663 1.00 88.12 71 ALA A CA 1
ATOM 576 C C . ALA A 1 71 ? -6.225 2.779 14.038 1.00 88.12 71 ALA A C 1
ATOM 578 O O . ALA A 1 71 ? -5.180 3.141 14.567 1.00 88.12 71 ALA A O 1
ATOM 579 N N . LEU A 1 72 ? -7.399 2.835 14.678 1.00 88.06 72 LEU A N 1
ATOM 580 C CA . LEU A 1 72 ? -7.560 3.393 16.027 1.00 88.06 72 LEU A CA 1
ATOM 581 C C . LEU A 1 72 ? -6.669 2.703 17.076 1.00 88.06 72 LEU A C 1
ATOM 583 O O . LEU A 1 72 ? -6.244 3.334 18.040 1.00 88.06 72 LEU A O 1
ATOM 587 N N . TYR A 1 73 ? -6.391 1.403 16.927 1.00 92.12 73 TYR A N 1
ATOM 588 C CA . TYR A 1 73 ? -5.471 0.693 17.822 1.00 92.12 73 TYR A CA 1
ATOM 589 C C . TYR A 1 73 ? -3.991 0.869 17.456 1.00 92.12 73 TYR A C 1
ATOM 591 O O . TYR A 1 73 ? -3.149 0.568 18.298 1.00 92.12 73 TYR A O 1
ATOM 599 N N . LEU A 1 74 ? -3.654 1.321 16.244 1.00 88.00 74 LEU A N 1
ATOM 600 C CA . LEU A 1 74 ? -2.268 1.627 15.863 1.00 88.00 74 LEU A CA 1
ATOM 601 C C . LEU A 1 74 ? -1.817 3.010 16.322 1.00 88.00 74 LEU A C 1
ATOM 603 O O . LEU A 1 74 ? -0.615 3.231 16.458 1.00 88.00 74 LEU A O 1
ATOM 607 N N . GLU A 1 75 ? -2.754 3.925 16.547 1.00 84.06 75 GLU A N 1
ATOM 608 C CA . GLU A 1 75 ? -2.437 5.282 16.968 1.00 84.06 75 GLU A CA 1
ATOM 609 C C . GLU A 1 75 ? -1.975 5.336 18.431 1.00 84.06 75 GLU A C 1
ATOM 611 O O . GLU A 1 75 ? -2.574 4.748 19.335 1.00 84.06 75 GLU A O 1
ATOM 616 N N . ASP A 1 76 ? -0.887 6.074 18.656 1.00 88.62 76 ASP A N 1
ATOM 617 C CA . ASP A 1 76 ? -0.410 6.434 19.985 1.00 88.62 76 ASP A CA 1
ATOM 618 C C . ASP A 1 76 ? -1.038 7.764 20.411 1.00 88.62 76 ASP A C 1
ATOM 620 O O . ASP A 1 76 ? -0.744 8.821 19.852 1.00 88.62 76 ASP A O 1
ATOM 624 N N . PHE A 1 77 ? -1.845 7.724 21.468 1.00 86.50 77 PHE A N 1
ATOM 625 C CA . PHE A 1 77 ? -2.404 8.910 22.107 1.00 86.50 77 PHE A CA 1
ATOM 626 C C . PHE A 1 77 ? -1.641 9.234 23.400 1.00 86.50 77 PHE A C 1
ATOM 628 O O . PHE A 1 77 ? -1.136 8.324 24.069 1.00 86.50 77 PHE A O 1
ATOM 635 N N . PRO A 1 78 ? -1.615 10.506 23.848 1.00 91.19 78 PRO A N 1
ATOM 636 C CA . PRO A 1 78 ? -1.000 10.881 25.126 1.00 91.19 78 PRO A CA 1
ATOM 637 C C . PRO A 1 78 ? -1.533 10.093 26.335 1.00 91.19 78 PRO A C 1
ATOM 639 O O . PRO A 1 78 ? -0.808 9.870 27.301 1.00 91.19 78 PRO A O 1
ATOM 642 N N . PHE A 1 79 ? -2.790 9.649 26.272 1.00 93.06 79 PHE A N 1
ATOM 643 C CA . PHE A 1 79 ? -3.507 8.936 27.335 1.00 93.06 79 PHE A CA 1
ATOM 644 C C . PHE A 1 79 ? -3.742 7.447 27.032 1.00 93.06 79 PHE A C 1
ATOM 646 O O . PHE A 1 79 ? -4.302 6.734 27.866 1.00 93.06 79 PHE A O 1
ATOM 653 N N . LYS A 1 80 ? -3.349 6.952 25.852 1.00 91.44 80 LYS A N 1
ATOM 654 C CA . LYS A 1 80 ? -3.509 5.542 25.484 1.00 91.44 80 LYS A CA 1
ATOM 655 C C . LYS A 1 80 ? -2.469 5.131 24.450 1.00 91.44 80 LYS A C 1
ATOM 657 O O . LYS A 1 80 ? -2.452 5.653 23.343 1.00 91.44 80 LYS A O 1
ATOM 662 N N . LYS A 1 81 ? -1.627 4.166 24.816 1.00 93.81 81 LYS A N 1
ATOM 663 C CA . LYS A 1 81 ? -0.649 3.578 23.900 1.00 93.81 81 LYS A CA 1
ATOM 664 C C . LYS A 1 81 ? -1.310 2.671 22.870 1.00 93.81 81 LYS A C 1
ATOM 666 O O . LYS A 1 81 ? -2.323 2.034 23.174 1.00 93.81 81 LYS A O 1
ATOM 671 N N . ALA A 1 82 ? -0.691 2.598 21.699 1.00 89.50 82 ALA A N 1
ATOM 672 C CA . ALA A 1 82 ? -1.085 1.699 20.630 1.00 89.50 82 ALA A CA 1
ATOM 673 C C . ALA A 1 82 ? -1.109 0.235 21.107 1.00 89.50 82 ALA A C 1
ATOM 675 O O . ALA A 1 82 ? -0.227 -0.229 21.833 1.00 89.50 82 ALA A O 1
ATOM 676 N N . ASP A 1 83 ? -2.111 -0.508 20.649 1.00 95.88 83 ASP A N 1
ATOM 677 C CA . ASP A 1 83 ? -2.272 -1.944 20.859 1.00 95.88 83 ASP A CA 1
ATOM 678 C C . ASP A 1 83 ? -2.121 -2.653 19.508 1.00 95.88 83 ASP A C 1
ATOM 680 O O . ASP A 1 83 ? -3.092 -2.956 18.807 1.00 95.88 83 ASP A O 1
ATOM 684 N N . LYS A 1 84 ? -0.862 -2.880 19.117 1.00 90.44 84 LYS A N 1
ATOM 685 C CA . LYS A 1 84 ? -0.509 -3.432 17.800 1.00 90.44 84 LYS A CA 1
ATOM 686 C C . LYS A 1 84 ? -1.096 -4.821 17.559 1.00 90.44 84 LYS A C 1
ATOM 688 O O . LYS A 1 84 ? -1.492 -5.134 16.439 1.00 90.44 84 LYS A O 1
ATOM 693 N N . GLU A 1 85 ? -1.185 -5.650 18.594 1.00 95.44 85 GLU A N 1
ATOM 694 C CA . GLU A 1 85 ? -1.746 -6.998 18.470 1.00 95.44 85 GLU A CA 1
ATOM 695 C C . GLU A 1 85 ? -3.244 -6.936 18.184 1.00 95.44 85 GLU A C 1
ATOM 697 O O . GLU A 1 85 ? -3.747 -7.585 17.260 1.00 95.44 85 GLU A O 1
ATOM 702 N N . LYS A 1 86 ? -3.965 -6.071 18.898 1.00 95.88 86 LYS A N 1
ATOM 703 C CA . LYS A 1 86 ? -5.381 -5.846 18.631 1.00 95.88 86 LYS A CA 1
ATOM 704 C C . LYS A 1 86 ? -5.594 -5.215 17.259 1.00 95.88 86 LYS A C 1
ATOM 706 O O . LYS A 1 86 ? -6.450 -5.695 16.514 1.00 95.88 86 LYS A O 1
ATOM 711 N N . ALA A 1 87 ? -4.784 -4.231 16.874 1.00 93.38 87 ALA A N 1
ATOM 712 C CA . ALA A 1 87 ? -4.815 -3.646 15.537 1.00 93.38 87 ALA A CA 1
ATOM 713 C C . ALA A 1 87 ? -4.697 -4.709 14.437 1.00 93.38 87 ALA A C 1
ATOM 715 O O . ALA A 1 87 ? -5.560 -4.783 13.559 1.00 93.38 87 ALA A O 1
ATOM 716 N N . LYS A 1 88 ? -3.692 -5.592 14.523 1.00 94.94 88 LYS A N 1
ATOM 717 C CA . LYS A 1 88 ? -3.486 -6.686 13.562 1.00 94.94 88 LYS A CA 1
ATOM 7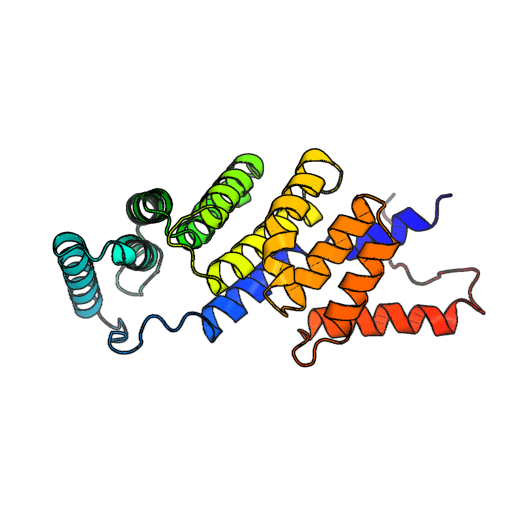18 C C . LYS A 1 88 ? -4.713 -7.573 13.424 1.00 94.94 88 LYS A C 1
ATOM 720 O O . LYS A 1 88 ? -5.042 -7.967 12.307 1.00 94.94 88 LYS A O 1
ATOM 725 N N . ILE A 1 89 ? -5.410 -7.888 14.516 1.00 97.38 89 ILE A N 1
ATOM 726 C CA . ILE A 1 89 ? -6.626 -8.713 14.464 1.00 97.38 89 ILE A CA 1
ATOM 727 C C . ILE A 1 89 ? -7.705 -8.037 13.607 1.00 97.38 89 ILE A C 1
ATOM 729 O O . ILE A 1 89 ? -8.294 -8.683 12.736 1.00 97.38 89 ILE A O 1
ATOM 733 N N . TYR A 1 90 ? -7.975 -6.747 13.829 1.00 96.06 90 TYR A N 1
ATOM 734 C CA . TYR A 1 90 ? -9.006 -6.016 13.082 1.00 96.06 90 TYR A CA 1
ATOM 735 C C . TYR A 1 90 ? -8.590 -5.750 11.628 1.00 96.06 90 TYR A C 1
ATOM 737 O O . TYR A 1 90 ? -9.394 -5.961 10.719 1.00 96.06 90 TYR A O 1
ATOM 745 N N . LEU A 1 91 ? -7.324 -5.406 11.385 1.00 94.69 91 LEU A N 1
ATOM 746 C CA . LEU A 1 91 ? -6.781 -5.197 10.039 1.00 94.69 91 LEU A CA 1
ATOM 747 C C . LEU A 1 91 ? -6.776 -6.485 9.210 1.00 94.69 91 LEU A C 1
ATOM 749 O O . LEU A 1 91 ? -7.171 -6.466 8.046 1.00 94.69 91 LEU A O 1
ATOM 753 N N . ASN A 1 92 ? -6.422 -7.631 9.801 1.00 97.75 92 ASN A N 1
ATOM 754 C CA . ASN 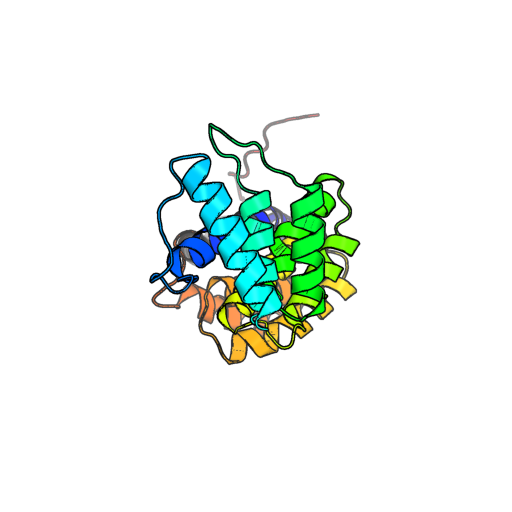A 1 92 ? -6.518 -8.918 9.109 1.00 97.75 92 ASN A CA 1
ATOM 755 C C . ASN A 1 92 ? -7.967 -9.256 8.738 1.00 97.75 92 ASN A C 1
ATOM 757 O O . ASN A 1 92 ? -8.217 -9.756 7.641 1.00 97.75 92 ASN A O 1
ATOM 761 N N . LYS A 1 93 ? -8.938 -8.956 9.613 1.00 97.94 93 LYS A N 1
ATOM 762 C CA . LYS A 1 93 ? -10.364 -9.106 9.283 1.00 97.94 93 LYS A CA 1
ATOM 763 C C . LYS A 1 93 ? -10.765 -8.198 8.121 1.00 97.94 93 LYS A C 1
ATOM 765 O O . LYS A 1 93 ? -11.374 -8.692 7.177 1.00 97.94 93 LYS A O 1
ATOM 770 N N . ALA A 1 94 ? -10.377 -6.922 8.142 1.00 95.88 94 ALA A N 1
ATOM 771 C CA . ALA A 1 94 ? -10.637 -5.989 7.045 1.00 95.88 94 ALA A CA 1
ATOM 772 C C . ALA A 1 94 ? -10.058 -6.503 5.713 1.00 95.88 94 ALA A C 1
ATOM 774 O O . ALA A 1 94 ? -10.776 -6.605 4.717 1.00 95.88 94 ALA A O 1
ATOM 775 N N . LEU A 1 95 ? -8.792 -6.929 5.716 1.00 97.12 95 LEU A N 1
ATOM 776 C CA . LEU A 1 95 ? -8.123 -7.469 4.533 1.00 97.12 95 LEU A CA 1
ATOM 777 C C . LEU A 1 95 ? -8.805 -8.745 4.012 1.00 97.12 95 LEU A C 1
ATOM 779 O O . LEU A 1 95 ? -8.991 -8.897 2.807 1.00 97.12 95 LEU A O 1
ATOM 783 N N . ASN A 1 96 ? -9.227 -9.651 4.902 1.00 97.94 96 ASN A N 1
ATOM 784 C CA . ASN A 1 96 ? -9.970 -10.866 4.536 1.00 97.94 96 ASN A CA 1
ATOM 785 C C . ASN A 1 96 ? -11.338 -10.566 3.912 1.00 97.94 96 ASN A C 1
ATOM 787 O O . ASN A 1 96 ? -11.805 -11.317 3.059 1.00 97.94 96 ASN A O 1
ATOM 791 N N . LEU A 1 97 ? -11.969 -9.467 4.316 1.00 96.50 97 LEU A N 1
ATOM 792 C CA . LEU A 1 97 ? -13.233 -9.000 3.748 1.00 96.50 97 LEU A CA 1
ATOM 793 C C . LEU A 1 97 ? -13.038 -8.242 2.425 1.00 96.50 97 LEU A C 1
ATOM 795 O O . LEU A 1 97 ? -14.017 -7.913 1.755 1.00 96.50 97 LEU A O 1
ATOM 799 N N . GLY A 1 98 ? -11.786 -8.031 2.011 1.00 96.19 98 GLY A N 1
ATOM 800 C CA . GLY A 1 98 ? -11.415 -7.406 0.749 1.00 96.19 98 GLY A CA 1
ATOM 801 C C . GLY A 1 98 ? -11.178 -5.903 0.839 1.00 96.19 98 GLY A C 1
ATOM 802 O O . GLY A 1 98 ? -11.124 -5.275 -0.212 1.00 96.19 98 GLY A O 1
ATOM 803 N N . TYR A 1 99 ? -11.052 -5.327 2.040 1.00 93.25 99 TYR A N 1
ATOM 804 C CA . TYR A 1 99 ? -10.633 -3.935 2.233 1.00 93.25 99 TYR A CA 1
ATOM 805 C C . TYR A 1 99 ? -9.108 -3.857 2.160 1.00 93.25 99 TYR A C 1
ATOM 807 O O . TYR A 1 99 ? -8.410 -4.007 3.165 1.00 93.25 99 TYR A O 1
ATOM 815 N N . GLY A 1 100 ? -8.586 -3.685 0.946 1.00 93.50 100 GLY A N 1
ATOM 816 C CA . GLY A 1 100 ? -7.168 -3.885 0.674 1.00 93.50 100 GLY A CA 1
ATOM 817 C C . GLY A 1 100 ? -6.225 -2.921 1.374 1.00 93.50 100 GLY A C 1
ATOM 818 O O . GLY A 1 100 ? -5.108 -3.316 1.677 1.00 93.50 100 GLY A O 1
ATOM 819 N N . LEU A 1 101 ? -6.664 -1.705 1.704 1.00 89.00 101 LEU A N 1
ATOM 820 C CA . LEU A 1 101 ? -5.813 -0.711 2.359 1.00 89.00 101 LEU A CA 1
ATOM 821 C C . LEU A 1 101 ? -5.236 -1.196 3.700 1.00 89.00 101 LEU A C 1
ATOM 823 O O . LEU A 1 101 ? -4.129 -0.817 4.078 1.00 89.00 101 LEU A O 1
ATOM 827 N N . ALA A 1 102 ? -5.937 -2.111 4.376 1.00 91.38 102 ALA A N 1
ATOM 828 C CA . ALA A 1 102 ? -5.457 -2.749 5.596 1.00 91.38 102 ALA A CA 1
ATOM 829 C C . ALA A 1 102 ? -4.106 -3.463 5.418 1.00 91.38 102 ALA A C 1
ATOM 831 O O . ALA A 1 102 ? -3.372 -3.609 6.393 1.00 91.38 102 ALA A O 1
ATOM 832 N N . SER A 1 103 ? -3.743 -3.891 4.199 1.00 95.06 103 SER A N 1
ATOM 833 C CA . SER A 1 103 ? -2.440 -4.513 3.967 1.00 95.06 103 SER A CA 1
ATOM 834 C C . SER A 1 103 ? -1.278 -3.551 4.211 1.00 95.06 103 SER A C 1
ATOM 836 O O . SER A 1 103 ? -0.253 -4.013 4.691 1.00 95.06 103 SER A O 1
ATOM 838 N N . LEU A 1 104 ? -1.418 -2.242 3.949 1.00 90.19 104 LEU A N 1
ATOM 839 C CA . LEU A 1 104 ? -0.328 -1.272 4.174 1.00 90.19 104 LEU A CA 1
ATOM 840 C C . LEU A 1 104 ? 0.119 -1.237 5.634 1.00 90.19 104 LEU A C 1
ATOM 842 O O . LEU A 1 104 ? 1.309 -1.245 5.917 1.00 90.19 104 LEU A O 1
ATOM 846 N N . ALA A 1 105 ? -0.840 -1.269 6.554 1.00 87.19 105 ALA A N 1
ATOM 847 C CA . ALA A 1 105 ? -0.550 -1.298 7.979 1.00 87.19 105 ALA A CA 1
ATOM 848 C C . ALA A 1 105 ? 0.031 -2.651 8.436 1.00 87.19 105 ALA A C 1
ATOM 850 O O . ALA A 1 105 ? 0.759 -2.724 9.419 1.00 87.19 105 ALA A O 1
ATOM 851 N N . LEU A 1 106 ? -0.285 -3.743 7.732 1.00 92.69 106 LEU A N 1
ATOM 852 C CA . LEU A 1 106 ? 0.169 -5.088 8.099 1.00 92.69 106 LEU A CA 1
ATOM 853 C C . LEU A 1 106 ? 1.576 -5.421 7.586 1.00 92.69 106 LEU A C 1
ATOM 855 O O . LEU A 1 106 ? 2.222 -6.298 8.156 1.00 92.69 106 LEU A O 1
ATOM 859 N N . ILE A 1 107 ? 2.054 -4.768 6.522 1.00 93.75 107 ILE A N 1
ATOM 860 C CA . ILE A 1 107 ? 3.379 -5.062 5.953 1.00 93.75 107 ILE A CA 1
ATOM 861 C C . ILE A 1 107 ? 4.542 -4.454 6.737 1.00 93.75 107 ILE A C 1
ATOM 863 O O . ILE A 1 107 ? 5.669 -4.896 6.537 1.00 93.75 107 ILE A O 1
ATOM 867 N N . GLU A 1 108 ? 4.302 -3.474 7.613 1.00 85.94 108 GLU A N 1
ATOM 868 C CA . GLU A 1 108 ? 5.372 -2.769 8.336 1.00 85.94 108 GLU A CA 1
ATOM 869 C C . GLU A 1 108 ? 6.277 -3.728 9.117 1.00 85.94 108 GLU A C 1
ATOM 871 O O . GLU A 1 108 ? 7.501 -3.663 8.993 1.00 85.94 108 GLU A O 1
ATOM 876 N N . ASP A 1 109 ? 5.682 -4.674 9.848 1.00 84.56 109 ASP A N 1
ATOM 877 C CA . ASP A 1 109 ? 6.427 -5.670 10.622 1.00 84.56 109 ASP A CA 1
ATOM 878 C C . ASP A 1 109 ? 7.260 -6.585 9.716 1.00 84.56 109 ASP A C 1
ATOM 880 O O . ASP A 1 109 ? 8.413 -6.880 10.025 1.00 84.56 109 ASP A O 1
ATOM 884 N N . TYR A 1 110 ? 6.708 -6.990 8.569 1.00 91.94 110 TYR A N 1
ATOM 885 C CA . TYR A 1 110 ? 7.405 -7.832 7.597 1.00 91.94 110 TYR A CA 1
ATOM 886 C C . TYR A 1 110 ? 8.582 -7.100 6.951 1.00 91.94 110 TYR A C 1
ATOM 888 O O . TYR A 1 110 ? 9.660 -7.671 6.802 1.00 91.94 110 TYR A O 1
ATOM 896 N N . ILE A 1 111 ? 8.412 -5.819 6.622 1.00 88.19 111 ILE A N 1
ATOM 897 C CA . ILE A 1 111 ? 9.494 -4.987 6.087 1.00 88.19 111 ILE A CA 1
ATOM 898 C C . ILE A 1 111 ? 10.597 -4.811 7.132 1.00 88.19 111 ILE A C 1
ATOM 900 O O . ILE A 1 111 ? 11.773 -4.942 6.798 1.00 88.19 111 ILE A O 1
ATOM 904 N N . MET A 1 112 ? 10.235 -4.581 8.397 1.00 85.69 112 MET A N 1
ATOM 905 C CA . MET A 1 112 ? 11.192 -4.386 9.489 1.00 85.69 112 MET A CA 1
ATOM 906 C C . MET A 1 112 ? 12.083 -5.610 9.723 1.00 85.69 112 MET A C 1
ATOM 908 O O . MET A 1 112 ? 13.280 -5.459 9.958 1.00 85.69 112 MET A O 1
ATOM 912 N N . ILE A 1 113 ? 11.519 -6.816 9.633 1.00 91.69 113 ILE A N 1
ATOM 913 C CA . ILE A 1 113 ? 12.279 -8.068 9.778 1.00 91.69 113 ILE A CA 1
ATOM 914 C C . ILE A 1 113 ? 12.890 -8.564 8.455 1.00 91.69 113 ILE A C 1
ATOM 916 O O . ILE A 1 113 ? 13.533 -9.611 8.434 1.00 91.69 113 ILE A O 1
ATOM 920 N N . GLY A 1 114 ? 12.701 -7.829 7.352 1.00 90.00 114 GLY A N 1
ATOM 921 C CA . GLY A 1 114 ? 13.236 -8.162 6.028 1.00 90.00 114 GLY A CA 1
ATOM 922 C C . GLY A 1 114 ? 12.488 -9.272 5.278 1.00 90.00 114 GLY A C 1
ATOM 923 O O . GLY A 1 114 ? 12.961 -9.737 4.240 1.00 90.00 114 GLY A O 1
ATOM 924 N N . ASP A 1 115 ? 11.316 -9.688 5.755 1.00 95.50 115 ASP A N 1
ATOM 925 C CA . ASP A 1 115 ? 10.464 -10.696 5.121 1.00 95.50 115 ASP A CA 1
ATOM 926 C C . ASP A 1 115 ? 9.581 -10.069 4.028 1.00 95.50 115 ASP A C 1
ATOM 928 O O . ASP A 1 115 ? 8.358 -9.925 4.119 1.00 95.50 115 ASP A O 1
ATOM 932 N N . LEU A 1 116 ? 10.248 -9.645 2.959 1.00 94.88 116 LEU A N 1
ATOM 933 C CA . LEU A 1 116 ? 9.619 -8.917 1.859 1.00 94.88 116 LEU A CA 1
ATOM 934 C C . LEU A 1 116 ? 8.663 -9.784 1.030 1.00 94.88 116 LEU A C 1
ATOM 936 O O . LEU A 1 116 ? 7.787 -9.248 0.355 1.00 94.88 116 LEU A O 1
ATOM 940 N N . ASP A 1 117 ? 8.814 -11.108 1.070 1.00 96.50 117 ASP A N 1
ATOM 941 C CA . ASP A 1 117 ? 7.945 -12.018 0.324 1.00 96.50 117 ASP A CA 1
ATOM 942 C C . ASP A 1 117 ? 6.537 -12.026 0.936 1.00 96.50 117 ASP A C 1
ATOM 944 O O . ASP A 1 117 ? 5.547 -11.876 0.213 1.00 96.50 117 ASP A O 1
ATOM 948 N N . ASN A 1 118 ? 6.438 -12.083 2.269 1.00 96.75 118 ASN A N 1
ATOM 949 C CA . ASN A 1 118 ? 5.157 -11.949 2.960 1.00 96.75 118 ASN A CA 1
ATOM 950 C C . ASN A 1 118 ? 4.578 -10.531 2.860 1.00 96.75 118 ASN A C 1
ATOM 952 O O . ASN A 1 118 ? 3.364 -10.383 2.686 1.00 96.75 118 ASN A O 1
ATOM 956 N N . ALA A 1 119 ? 5.418 -9.489 2.877 1.00 96.62 119 ALA A N 1
ATOM 957 C CA . ALA A 1 119 ? 4.957 -8.121 2.628 1.00 96.62 119 ALA A CA 1
ATOM 958 C C . ALA A 1 119 ? 4.275 -7.994 1.248 1.00 96.62 119 ALA A C 1
ATOM 960 O O . ALA A 1 119 ? 3.143 -7.515 1.135 1.00 96.62 119 ALA A O 1
ATOM 961 N N . LEU A 1 120 ? 4.925 -8.490 0.192 1.00 97.56 120 LEU A N 1
ATOM 962 C CA . LEU A 1 120 ? 4.377 -8.469 -1.167 1.00 97.56 120 LEU A CA 1
ATOM 963 C C . LEU A 1 120 ? 3.112 -9.331 -1.296 1.00 97.56 120 LEU A C 1
ATOM 965 O O . LEU A 1 120 ? 2.182 -8.940 -2.001 1.00 97.56 120 LEU A O 1
ATOM 969 N N . LEU A 1 121 ? 3.031 -10.465 -0.593 1.00 97.88 121 LEU A N 1
ATOM 970 C CA . LEU A 1 121 ? 1.833 -11.310 -0.574 1.00 97.88 121 LEU A CA 1
ATOM 971 C C . LEU A 1 121 ? 0.623 -10.586 0.038 1.00 97.88 121 LEU A C 1
ATOM 973 O O . LEU A 1 121 ? -0.490 -10.679 -0.488 1.00 97.88 121 LEU A O 1
ATOM 977 N N . LEU A 1 122 ? 0.824 -9.832 1.122 1.00 97.81 122 LEU A N 1
ATOM 978 C CA . LEU A 1 122 ? -0.240 -9.032 1.732 1.00 97.81 122 LEU A CA 1
ATOM 979 C C . LEU A 1 122 ? -0.701 -7.895 0.816 1.00 97.81 122 LEU A C 1
ATOM 981 O O . LEU A 1 122 ? -1.908 -7.691 0.676 1.00 97.81 122 LEU A O 1
ATOM 985 N N . LEU A 1 123 ? 0.228 -7.198 0.157 1.00 97.56 123 LEU A N 1
ATOM 986 C CA . LEU A 1 123 ? -0.104 -6.157 -0.821 1.00 97.56 123 LEU A CA 1
ATOM 987 C C . LEU A 1 123 ? -0.879 -6.716 -2.017 1.00 97.56 123 LEU A C 1
ATOM 989 O O . LEU A 1 123 ? -1.876 -6.132 -2.435 1.00 97.56 123 LEU A O 1
ATOM 993 N N . GLU A 1 124 ? -0.474 -7.873 -2.543 1.00 97.81 124 GLU A N 1
ATOM 994 C CA . GLU A 1 124 ? -1.194 -8.550 -3.623 1.00 97.81 124 GLU A CA 1
ATOM 995 C C . GLU A 1 124 ? -2.622 -8.912 -3.205 1.00 97.81 124 GLU A C 1
ATOM 997 O O . GLU A 1 124 ? -3.574 -8.689 -3.959 1.00 97.81 124 GLU A O 1
ATOM 1002 N N . LYS A 1 125 ? -2.789 -9.446 -1.991 1.00 98.00 125 LYS A N 1
ATOM 1003 C CA . LYS A 1 125 ? -4.111 -9.721 -1.428 1.00 98.00 125 LYS A CA 1
ATOM 1004 C C . LYS A 1 125 ? -4.946 -8.444 -1.323 1.00 98.00 125 LYS A C 1
ATOM 1006 O O . LYS A 1 125 ? -6.133 -8.479 -1.640 1.00 98.00 125 LYS A O 1
ATOM 1011 N N . GLY A 1 126 ? -4.330 -7.328 -0.934 1.00 97.38 126 GLY A N 1
ATOM 1012 C CA . GLY A 1 126 ? -4.983 -6.024 -0.888 1.00 97.38 126 GLY A CA 1
ATOM 1013 C C . GLY A 1 126 ? -5.428 -5.535 -2.269 1.00 97.38 126 GLY A C 1
ATOM 1014 O O . GLY A 1 126 ? -6.587 -5.160 -2.447 1.00 97.38 126 GLY A O 1
ATOM 1015 N N . LEU A 1 127 ? -4.557 -5.621 -3.276 1.00 97.06 127 LEU A N 1
ATOM 1016 C CA . LEU A 1 127 ? -4.853 -5.241 -4.664 1.00 97.06 127 LEU A CA 1
ATOM 1017 C C . LEU A 1 127 ? -6.013 -6.048 -5.264 1.00 97.06 127 LEU A C 1
ATOM 1019 O O . LEU A 1 127 ? -6.849 -5.501 -5.987 1.00 97.06 127 LEU A O 1
ATOM 1023 N N . LYS A 1 128 ? -6.088 -7.341 -4.929 1.00 96.56 128 LYS A N 1
ATOM 1024 C CA . LYS A 1 128 ? -7.151 -8.266 -5.360 1.00 96.56 128 LYS A CA 1
ATOM 1025 C C . LYS A 1 128 ? -8.435 -8.162 -4.526 1.00 96.56 128 LYS A C 1
ATOM 1027 O O . LYS A 1 128 ? -9.415 -8.840 -4.834 1.00 96.56 128 LYS A O 1
ATOM 1032 N N . GLY A 1 129 ? -8.444 -7.344 -3.474 1.00 96.69 129 GLY A N 1
ATOM 1033 C CA . GLY A 1 129 ? -9.595 -7.160 -2.599 1.00 96.69 129 GLY A CA 1
ATOM 1034 C C . GLY A 1 129 ? -10.812 -6.608 -3.345 1.00 96.69 129 GLY A C 1
ATOM 1035 O O . GLY A 1 129 ? -10.729 -5.610 -4.062 1.00 96.69 129 GLY A O 1
ATOM 1036 N N . LYS A 1 130 ? -11.970 -7.251 -3.159 1.00 96.19 130 LYS A N 1
ATOM 1037 C CA . LYS A 1 130 ? -13.237 -6.846 -3.798 1.00 96.19 130 LYS A CA 1
ATOM 1038 C C . LYS A 1 130 ? -13.740 -5.466 -3.356 1.00 96.19 130 LYS A C 1
ATOM 1040 O O . LYS A 1 130 ? -14.455 -4.821 -4.111 1.00 96.19 130 LYS A O 1
ATOM 1045 N N . ASN A 1 131 ? -13.367 -5.036 -2.148 1.00 93.31 131 ASN A N 1
ATOM 1046 C CA . ASN A 1 131 ? -13.767 -3.764 -1.546 1.00 93.31 131 ASN A CA 1
ATOM 1047 C C . ASN A 1 131 ? -12.613 -2.747 -1.555 1.00 93.31 131 ASN A C 1
ATOM 1049 O O . ASN A 1 131 ? -12.683 -1.734 -0.864 1.00 93.31 131 ASN A O 1
ATOM 1053 N N . THR A 1 132 ? -11.537 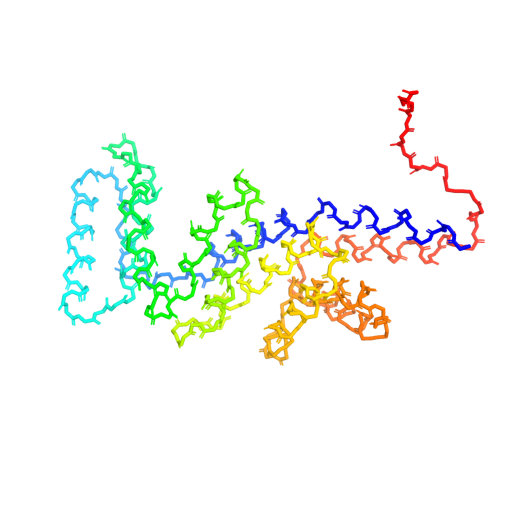-3.019 -2.297 1.00 92.44 132 THR A N 1
ATOM 1054 C CA . THR A 1 132 ? -10.437 -2.074 -2.475 1.00 92.44 132 THR A CA 1
ATOM 1055 C C . THR A 1 132 ? -10.856 -1.048 -3.515 1.00 92.44 132 THR A C 1
ATOM 1057 O O . THR A 1 132 ? -11.007 -1.374 -4.698 1.00 92.44 132 THR A O 1
ATOM 1060 N N . ASP A 1 133 ? -11.063 0.186 -3.073 1.00 88.44 133 ASP A N 1
ATOM 1061 C CA . ASP A 1 133 ? -11.426 1.293 -3.948 1.00 88.44 133 ASP A CA 1
ATOM 1062 C C . ASP A 1 133 ? -10.268 1.657 -4.909 1.00 88.44 133 ASP A C 1
ATOM 1064 O O . ASP A 1 133 ? -9.113 1.279 -4.672 1.00 88.44 133 ASP A O 1
ATOM 1068 N N . PRO A 1 134 ? -10.547 2.364 -6.021 1.00 88.94 134 PRO A N 1
ATOM 1069 C CA . PRO A 1 134 ? -9.531 2.695 -7.021 1.00 88.94 134 PRO A CA 1
ATOM 1070 C C . PRO A 1 134 ? -8.329 3.465 -6.460 1.00 88.94 134 PRO A C 1
ATOM 1072 O O . PRO A 1 134 ? -7.195 3.174 -6.836 1.00 88.94 134 PRO A O 1
ATOM 1075 N N . ASN A 1 135 ? -8.562 4.391 -5.530 1.00 86.00 135 ASN A N 1
ATOM 1076 C CA . ASN A 1 135 ? -7.520 5.209 -4.917 1.00 86.00 135 ASN A CA 1
ATOM 1077 C C . ASN A 1 135 ? -6.597 4.335 -4.058 1.00 86.00 135 ASN A C 1
ATOM 1079 O O . ASN A 1 135 ? -5.376 4.370 -4.221 1.00 86.00 135 ASN A O 1
ATOM 1083 N N . SER A 1 136 ? -7.169 3.456 -3.232 1.00 87.50 136 SER A N 1
ATOM 1084 C CA . SER A 1 136 ? -6.402 2.457 -2.482 1.00 87.50 136 SER A CA 1
ATOM 1085 C C . SER A 1 136 ? -5.597 1.531 -3.398 1.00 87.50 136 SER A C 1
ATOM 1087 O O . SER A 1 136 ? -4.452 1.212 -3.087 1.00 87.50 136 SER A O 1
ATOM 1089 N N . LYS A 1 137 ? -6.141 1.113 -4.552 1.00 93.44 137 LYS A N 1
ATOM 1090 C CA . LYS A 1 137 ? -5.398 0.273 -5.511 1.00 93.44 137 LYS A CA 1
ATOM 1091 C C . LYS A 1 137 ? -4.152 0.968 -6.053 1.00 93.44 137 LYS A C 1
ATOM 1093 O O . LYS A 1 137 ? -3.122 0.313 -6.172 1.00 93.44 137 LYS A O 1
ATOM 1098 N N . ILE A 1 138 ? -4.224 2.267 -6.347 1.00 91.25 138 ILE A N 1
ATOM 1099 C CA . ILE A 1 138 ? -3.068 3.051 -6.809 1.00 91.25 138 ILE A CA 1
ATOM 1100 C C . ILE A 1 138 ? -1.983 3.068 -5.734 1.00 91.25 138 ILE A C 1
ATOM 1102 O O . ILE A 1 138 ? -0.829 2.769 -6.033 1.00 91.25 138 ILE A O 1
ATOM 1106 N N . VAL A 1 139 ? -2.351 3.365 -4.484 1.00 89.88 139 VAL A N 1
ATOM 1107 C CA . VAL A 1 139 ? -1.397 3.387 -3.366 1.00 89.88 139 VAL A CA 1
ATOM 1108 C C . VAL A 1 139 ? -0.720 2.030 -3.220 1.00 89.88 139 VAL A C 1
ATOM 1110 O O . VAL A 1 139 ? 0.503 1.945 -3.280 1.00 89.88 139 VAL A O 1
ATOM 1113 N N . LEU A 1 140 ? -1.506 0.955 -3.132 1.00 93.94 140 LEU A N 1
ATOM 1114 C CA . LEU A 1 140 ? -0.984 -0.405 -3.004 1.00 93.94 140 LEU A CA 1
ATOM 1115 C C . LEU A 1 140 ? -0.077 -0.801 -4.177 1.00 93.94 140 LEU A C 1
ATOM 1117 O O . LEU A 1 140 ? 0.934 -1.467 -3.967 1.00 93.94 140 LEU A O 1
ATOM 1121 N N . ALA A 1 141 ? -0.415 -0.384 -5.399 1.00 95.88 141 ALA A N 1
ATOM 1122 C CA . ALA A 1 141 ? 0.370 -0.636 -6.602 1.00 95.88 141 ALA A CA 1
ATOM 1123 C C . ALA A 1 141 ? 1.725 0.080 -6.560 1.00 95.88 141 ALA A C 1
ATOM 1125 O O . ALA A 1 141 ? 2.758 -0.544 -6.796 1.00 95.88 141 ALA A O 1
ATOM 1126 N N . VAL A 1 142 ? 1.734 1.369 -6.205 1.00 92.75 142 VAL A N 1
ATOM 1127 C CA . VAL A 1 142 ? 2.970 2.148 -6.050 1.00 92.75 142 VAL A CA 1
ATOM 1128 C C . VAL A 1 142 ? 3.840 1.557 -4.938 1.00 92.75 142 VAL A C 1
ATOM 1130 O O . VAL A 1 142 ? 5.043 1.394 -5.137 1.00 92.75 142 VAL A O 1
ATOM 1133 N N . THR A 1 143 ? 3.254 1.158 -3.804 1.00 93.19 143 THR A N 1
ATOM 1134 C CA . THR A 1 143 ? 3.988 0.488 -2.718 1.00 93.19 143 THR A CA 1
ATOM 1135 C C . THR A 1 143 ? 4.575 -0.852 -3.168 1.00 93.19 143 THR A C 1
ATOM 1137 O O . THR A 1 143 ? 5.752 -1.112 -2.918 1.00 93.19 143 THR A O 1
ATOM 1140 N N . TYR A 1 144 ? 3.797 -1.686 -3.869 1.00 97.00 144 TYR A N 1
ATOM 1141 C CA . TYR A 1 144 ? 4.266 -2.970 -4.401 1.00 97.00 144 TYR A CA 1
ATOM 1142 C C . TYR A 1 144 ? 5.451 -2.770 -5.350 1.00 97.00 144 TYR A C 1
ATOM 1144 O O . TYR A 1 144 ? 6.501 -3.392 -5.177 1.00 97.00 144 TYR A O 1
ATOM 1152 N N . ASN A 1 145 ? 5.308 -1.853 -6.312 1.00 95.81 145 ASN A N 1
ATOM 1153 C CA . ASN A 1 145 ? 6.361 -1.524 -7.266 1.00 95.81 145 ASN A CA 1
ATOM 1154 C C . ASN A 1 145 ? 7.609 -0.994 -6.557 1.00 95.81 145 ASN A C 1
ATOM 1156 O O . ASN A 1 145 ? 8.709 -1.420 -6.892 1.00 95.81 145 ASN A O 1
ATOM 1160 N N . GLY A 1 146 ? 7.451 -0.126 -5.553 1.00 91.88 146 GLY A N 1
ATOM 1161 C CA . GLY A 1 146 ? 8.560 0.401 -4.757 1.00 91.88 146 GLY A CA 1
ATOM 1162 C C . GLY A 1 146 ? 9.366 -0.699 -4.064 1.00 91.88 146 GLY A C 1
ATOM 1163 O O . GLY A 1 146 ? 10.587 -0.725 -4.183 1.00 91.88 146 GLY A O 1
ATOM 1164 N N . ILE A 1 147 ? 8.698 -1.660 -3.413 1.00 93.69 147 ILE A N 1
ATOM 1165 C CA . ILE A 1 147 ? 9.382 -2.797 -2.772 1.00 93.69 147 ILE A CA 1
ATOM 1166 C C . ILE A 1 147 ? 10.114 -3.653 -3.817 1.00 93.69 147 ILE A C 1
ATOM 1168 O O . ILE A 1 147 ? 11.251 -4.074 -3.592 1.00 93.69 147 ILE A O 1
ATOM 1172 N N . VAL A 1 148 ? 9.492 -3.913 -4.971 1.00 95.69 148 VAL A N 1
ATOM 1173 C CA . VAL A 1 148 ? 10.136 -4.701 -6.030 1.00 95.69 148 VAL A CA 1
ATOM 1174 C C . VAL A 1 148 ? 11.351 -3.975 -6.605 1.00 95.69 148 VAL A C 1
ATOM 1176 O O . VAL A 1 148 ? 12.404 -4.593 -6.738 1.00 95.69 148 VAL A O 1
ATOM 1179 N N . LEU A 1 149 ? 11.235 -2.682 -6.906 1.00 92.50 149 LEU A N 1
ATOM 1180 C CA . LEU A 1 149 ? 12.320 -1.868 -7.456 1.00 92.50 149 LEU A CA 1
ATOM 1181 C C . LEU A 1 149 ? 13.519 -1.773 -6.508 1.00 92.50 149 LEU A C 1
ATOM 1183 O O . LEU A 1 149 ? 14.654 -1.908 -6.959 1.00 92.50 149 LEU A O 1
ATOM 1187 N N . ASP A 1 150 ? 13.279 -1.599 -5.211 1.00 89.19 150 ASP A N 1
ATOM 1188 C CA . ASP A 1 150 ? 14.367 -1.392 -4.253 1.00 89.19 150 ASP A CA 1
ATOM 1189 C C . ASP A 1 150 ? 15.024 -2.708 -3.818 1.00 89.19 150 ASP A C 1
ATOM 1191 O O . ASP A 1 150 ? 16.236 -2.756 -3.600 1.00 89.19 150 ASP A O 1
ATOM 1195 N N . TYR A 1 151 ? 14.256 -3.800 -3.726 1.00 91.31 151 TYR A N 1
ATOM 1196 C CA . TYR A 1 151 ? 14.734 -5.020 -3.064 1.00 91.31 151 TYR A CA 1
ATOM 1197 C C . TYR A 1 151 ? 14.676 -6.295 -3.906 1.00 91.31 151 TYR A C 1
ATOM 1199 O O . TYR A 1 151 ? 15.366 -7.266 -3.591 1.00 91.31 151 TYR A O 1
ATOM 1207 N N . LYS A 1 152 ? 13.857 -6.342 -4.963 1.00 92.12 152 LYS A N 1
ATOM 1208 C CA . LYS A 1 152 ? 13.637 -7.559 -5.771 1.00 92.12 152 LYS A CA 1
ATOM 1209 C C . LYS A 1 152 ? 13.869 -7.343 -7.271 1.00 92.12 152 LYS A C 1
ATOM 1211 O O . LYS A 1 152 ? 13.517 -8.214 -8.061 1.00 92.12 152 LYS A O 1
ATOM 1216 N N . PHE A 1 153 ? 14.506 -6.244 -7.682 1.00 91.38 153 PHE A N 1
ATOM 1217 C CA . PHE A 1 153 ? 14.632 -5.865 -9.097 1.00 91.38 153 PHE A CA 1
ATOM 1218 C C . PHE A 1 153 ? 15.436 -6.858 -9.948 1.00 91.38 153 PHE A C 1
ATOM 1220 O O . PHE A 1 153 ? 15.259 -6.924 -11.159 1.00 91.38 153 PHE A O 1
ATOM 1227 N N . THR A 1 154 ? 16.320 -7.651 -9.338 1.00 92.19 154 THR A N 1
ATOM 1228 C CA . THR A 1 154 ? 17.067 -8.715 -10.029 1.00 92.19 154 THR A CA 1
ATOM 1229 C C . THR A 1 154 ? 16.261 -10.006 -10.194 1.00 92.19 154 THR A C 1
ATOM 1231 O O . THR A 1 154 ? 16.687 -10.909 -10.913 1.00 92.19 154 THR A O 1
ATOM 1234 N N . ASN A 1 155 ? 15.101 -10.113 -9.541 1.00 95.81 155 ASN A N 1
ATOM 1235 C CA . ASN A 1 155 ? 14.234 -11.280 -9.572 1.00 95.81 155 ASN A CA 1
ATOM 1236 C C . ASN A 1 155 ? 13.064 -11.037 -10.541 1.00 95.81 155 ASN A C 1
ATOM 1238 O O . ASN A 1 155 ? 12.020 -10.495 -10.178 1.00 95.81 155 ASN A O 1
ATOM 1242 N N . MET A 1 156 ? 13.257 -11.453 -11.795 1.00 96.69 156 MET A N 1
ATOM 1243 C CA . MET A 1 156 ? 12.312 -11.218 -12.894 1.00 96.69 156 MET A CA 1
ATOM 1244 C C . MET A 1 156 ? 10.871 -11.688 -12.626 1.00 96.69 156 MET A C 1
ATOM 1246 O O . MET A 1 156 ? 9.956 -10.952 -12.986 1.00 96.69 156 MET A O 1
ATOM 1250 N N . PRO A 1 157 ? 10.619 -12.837 -11.966 1.00 97.62 157 PRO A N 1
ATOM 1251 C CA . PRO A 1 157 ? 9.277 -13.186 -11.500 1.00 97.62 157 PRO A CA 1
ATOM 1252 C C . PRO A 1 157 ? 8.561 -12.082 -10.704 1.00 97.62 157 PRO A C 1
ATOM 1254 O O . PRO A 1 157 ? 7.383 -11.835 -10.954 1.00 97.62 157 PRO A O 1
ATOM 1257 N N . TYR A 1 158 ? 9.249 -11.382 -9.794 1.00 97.25 158 TYR A N 1
ATOM 1258 C CA . TYR A 1 158 ? 8.652 -10.259 -9.058 1.00 97.25 158 TYR A CA 1
ATOM 1259 C C . TYR A 1 158 ? 8.427 -9.040 -9.950 1.00 97.25 158 TYR A C 1
ATOM 1261 O O . TYR A 1 158 ? 7.393 -8.388 -9.829 1.00 97.25 158 TYR A O 1
ATOM 1269 N N . VAL A 1 159 ? 9.356 -8.754 -10.865 1.00 97.38 159 VAL A N 1
ATOM 1270 C CA . VAL A 1 159 ? 9.227 -7.644 -11.823 1.00 97.38 159 VAL A CA 1
ATOM 1271 C C . VAL A 1 159 ? 8.015 -7.849 -12.733 1.00 97.38 159 VAL A C 1
ATOM 1273 O O . VAL A 1 159 ? 7.179 -6.958 -12.842 1.00 97.38 159 VAL A O 1
ATOM 1276 N N . HIS A 1 160 ? 7.867 -9.029 -13.340 1.00 97.81 160 HIS A N 1
ATOM 1277 C CA . HIS A 1 160 ? 6.713 -9.338 -14.188 1.00 97.81 160 HIS A CA 1
ATOM 1278 C C . HIS A 1 160 ? 5.407 -9.296 -13.400 1.00 97.81 160 HIS A C 1
ATOM 1280 O O . HIS A 1 160 ? 4.448 -8.680 -13.847 1.00 97.81 160 HIS A O 1
ATOM 1286 N N . LYS A 1 161 ? 5.387 -9.854 -12.186 1.00 98.06 161 LYS A N 1
ATOM 1287 C CA . LYS A 1 161 ? 4.198 -9.815 -11.333 1.00 98.06 161 LYS A CA 1
ATOM 1288 C C . LYS A 1 161 ? 3.796 -8.389 -10.945 1.00 98.06 161 LYS A C 1
ATOM 1290 O O . LYS A 1 161 ? 2.608 -8.081 -10.918 1.00 98.06 161 LYS A O 1
ATOM 1295 N N . ALA A 1 162 ? 4.765 -7.517 -10.668 1.00 97.75 162 ALA A N 1
ATOM 1296 C CA . ALA A 1 162 ? 4.514 -6.101 -10.422 1.00 97.75 162 ALA A CA 1
ATOM 1297 C C . ALA A 1 162 ? 3.865 -5.431 -11.644 1.00 97.75 162 ALA A C 1
ATOM 1299 O O . ALA A 1 162 ? 2.853 -4.746 -11.510 1.00 97.75 162 ALA A O 1
ATOM 1300 N N . LEU A 1 163 ? 4.388 -5.683 -12.848 1.00 97.81 163 LEU A N 1
ATOM 1301 C CA . LEU A 1 163 ? 3.802 -5.176 -14.094 1.00 97.81 163 LEU A CA 1
ATOM 1302 C C . LEU A 1 163 ? 2.376 -5.712 -14.314 1.00 97.81 163 LEU A C 1
ATOM 1304 O O . LEU A 1 163 ? 1.467 -4.918 -14.550 1.00 97.81 163 LEU A O 1
ATOM 1308 N N . ASP A 1 164 ? 2.153 -7.017 -14.139 1.00 97.56 164 ASP A N 1
ATOM 1309 C CA . ASP A 1 164 ? 0.839 -7.660 -14.297 1.00 97.56 164 ASP A CA 1
ATOM 1310 C C . ASP A 1 164 ? -0.222 -7.057 -13.365 1.00 97.56 164 ASP A C 1
ATOM 1312 O O . ASP A 1 164 ? -1.376 -6.863 -13.752 1.00 97.56 164 ASP A O 1
ATOM 1316 N N . LEU A 1 165 ? 0.166 -6.745 -12.124 1.00 95.88 165 LEU A N 1
ATOM 1317 C CA . LEU A 1 165 ? -0.727 -6.147 -11.134 1.00 95.88 165 LEU A CA 1
ATOM 1318 C C . LEU A 1 165 ? -1.009 -4.666 -11.410 1.00 95.88 165 LEU A C 1
ATOM 1320 O O . LEU A 1 165 ? -2.101 -4.189 -11.099 1.00 95.88 165 LEU A O 1
ATOM 1324 N N . THR A 1 166 ? -0.043 -3.929 -11.961 1.00 94.75 166 THR A N 1
ATOM 1325 C CA . THR A 1 166 ? -0.103 -2.460 -12.014 1.00 94.75 166 THR A CA 1
ATOM 1326 C C . THR A 1 166 ? -0.497 -1.889 -13.370 1.00 94.75 166 THR A C 1
ATOM 1328 O O . THR A 1 166 ? -1.106 -0.817 -13.411 1.00 94.75 166 THR A O 1
ATOM 1331 N N . TYR A 1 167 ? -0.282 -2.617 -14.469 1.00 94.06 167 TYR A N 1
ATOM 1332 C CA . TYR A 1 167 ? -0.736 -2.200 -15.798 1.00 94.06 167 TYR A CA 1
ATOM 1333 C C . TYR A 1 167 ? -2.228 -1.893 -15.861 1.00 94.06 167 TYR A C 1
ATOM 1335 O O . TYR A 1 167 ? -2.555 -0.766 -16.242 1.00 94.06 167 TYR A O 1
ATOM 1343 N N . PRO A 1 168 ? -3.145 -2.793 -15.450 1.00 94.44 168 PRO A N 1
ATOM 1344 C CA . PRO A 1 168 ? -4.574 -2.511 -15.554 1.00 94.44 168 PRO A CA 1
ATOM 1345 C C . PRO A 1 168 ? -4.990 -1.257 -14.779 1.00 94.44 168 PRO A C 1
ATOM 1347 O O . PRO A 1 168 ? -5.931 -0.583 -15.181 1.00 94.44 168 PRO A O 1
ATOM 1350 N N . ILE A 1 169 ? -4.279 -0.934 -13.692 1.00 93.38 169 ILE A N 1
ATOM 1351 C CA . ILE A 1 169 ? -4.533 0.247 -12.861 1.00 93.38 169 ILE A CA 1
ATOM 1352 C C . ILE A 1 169 ? -4.080 1.510 -13.603 1.00 93.38 169 ILE A C 1
ATOM 1354 O O . ILE A 1 169 ? -4.875 2.430 -13.760 1.00 93.38 169 ILE A O 1
ATOM 1358 N N . SER A 1 170 ? -2.857 1.527 -14.147 1.00 91.62 170 SER A N 1
ATOM 1359 C CA . SER A 1 170 ? -2.348 2.680 -14.913 1.00 91.62 170 SER A CA 1
ATOM 1360 C C . SER A 1 170 ? -3.208 3.049 -16.123 1.00 91.62 170 SER A C 1
ATOM 1362 O O . SER A 1 170 ? -3.366 4.221 -16.432 1.00 91.62 170 SER A O 1
ATOM 1364 N N . GLN A 1 171 ? -3.837 2.070 -16.782 1.00 89.62 171 GLN A N 1
ATOM 1365 C CA . GLN A 1 171 ? -4.677 2.336 -17.956 1.00 89.62 171 GLN A CA 1
ATOM 1366 C C . GLN A 1 171 ? -5.949 3.133 -17.627 1.00 89.62 171 GLN A C 1
ATOM 1368 O O . GLN A 1 171 ? -6.550 3.723 -18.521 1.00 89.62 171 GLN A O 1
ATOM 1373 N N . ILE A 1 172 ? -6.374 3.149 -16.361 1.00 87.69 172 ILE A N 1
ATOM 1374 C CA . ILE A 1 172 ? -7.592 3.838 -15.914 1.00 87.69 172 ILE A CA 1
ATOM 1375 C C . ILE A 1 172 ? -7.306 5.033 -14.997 1.00 87.69 172 ILE A C 1
ATOM 1377 O O . ILE A 1 172 ? -8.240 5.719 -14.581 1.00 87.69 172 ILE A O 1
ATOM 1381 N N . THR A 1 173 ? -6.039 5.304 -14.674 1.00 84.69 173 THR A N 1
ATOM 1382 C CA . THR A 1 173 ? -5.636 6.382 -13.759 1.00 84.69 173 THR A CA 1
ATOM 1383 C C . THR A 1 173 ? -4.459 7.154 -14.328 1.00 84.69 173 THR A C 1
ATOM 1385 O O . THR A 1 173 ? -3.470 6.551 -14.719 1.00 84.69 173 THR A O 1
ATOM 1388 N N . ASN A 1 174 ? -4.504 8.483 -14.284 1.00 87.69 174 ASN A N 1
ATOM 1389 C CA . ASN A 1 174 ? -3.380 9.322 -14.698 1.00 87.69 174 ASN A CA 1
ATOM 1390 C C . ASN A 1 174 ? -2.559 9.769 -13.477 1.00 87.69 174 ASN A C 1
ATOM 1392 O O . ASN A 1 174 ? -2.670 10.916 -13.032 1.00 87.69 174 ASN A O 1
ATOM 1396 N N . VAL A 1 175 ? -1.785 8.845 -12.901 1.00 90.25 175 VAL A N 1
ATOM 1397 C CA . VAL A 1 175 ? -0.953 9.095 -11.713 1.00 90.25 175 VAL A CA 1
ATOM 1398 C C . VAL A 1 175 ? 0.513 8.928 -12.075 1.00 90.25 175 VAL A C 1
ATOM 1400 O O . VAL A 1 175 ? 0.992 7.817 -12.298 1.00 90.25 175 VAL A O 1
ATOM 1403 N N . SER A 1 176 ? 1.243 10.040 -12.072 1.00 91.12 176 SER A N 1
ATOM 1404 C CA . SER A 1 176 ? 2.654 10.096 -12.454 1.00 91.12 176 SER A CA 1
ATOM 1405 C C . SER A 1 176 ? 3.543 9.179 -11.621 1.00 91.12 176 SER A C 1
ATOM 1407 O O . SER A 1 176 ? 4.415 8.532 -12.193 1.00 91.12 176 SER A O 1
ATOM 1409 N N . SER A 1 177 ? 3.298 9.035 -10.314 1.00 89.25 177 SER A N 1
ATOM 1410 C CA . SER A 1 177 ? 4.018 8.063 -9.471 1.00 89.25 177 SER A CA 1
ATOM 1411 C C . SER A 1 177 ? 3.892 6.622 -9.958 1.00 89.25 177 SER A C 1
ATOM 1413 O O . SER A 1 177 ? 4.878 5.879 -9.985 1.00 89.25 177 SER A O 1
ATOM 1415 N N . LEU A 1 178 ? 2.685 6.222 -10.360 1.00 93.50 178 LEU A N 1
ATOM 1416 C CA . LEU A 1 178 ? 2.429 4.875 -10.852 1.00 93.50 178 LEU A CA 1
ATOM 1417 C C . LEU A 1 178 ? 3.125 4.668 -12.197 1.00 93.50 178 LEU A C 1
ATOM 1419 O O . LEU A 1 178 ? 3.899 3.719 -12.334 1.00 93.50 178 LEU A O 1
ATOM 1423 N N . ASP A 1 179 ? 2.944 5.600 -13.132 1.00 94.44 179 ASP A N 1
ATOM 1424 C CA . ASP A 1 179 ? 3.564 5.542 -14.457 1.00 94.44 179 ASP A CA 1
ATOM 1425 C C . ASP A 1 179 ? 5.094 5.544 -14.384 1.00 94.44 179 ASP A C 1
ATOM 1427 O O . ASP A 1 179 ? 5.761 4.789 -15.093 1.00 94.44 179 ASP A O 1
ATOM 1431 N N . PHE A 1 180 ? 5.668 6.337 -13.478 1.00 93.50 180 PHE A N 1
ATOM 1432 C CA . PHE A 1 180 ? 7.107 6.381 -13.248 1.00 93.50 180 PHE A CA 1
ATOM 1433 C C . PHE A 1 180 ? 7.634 5.041 -12.723 1.00 93.50 180 PHE A C 1
ATOM 1435 O O . PHE A 1 180 ? 8.630 4.517 -13.226 1.00 93.50 180 PHE A O 1
ATOM 1442 N N . SER A 1 181 ? 6.950 4.444 -11.742 1.00 94.56 181 SER A N 1
ATOM 1443 C CA . SER A 1 181 ? 7.337 3.133 -11.207 1.00 94.56 181 SER A CA 1
ATOM 1444 C C . SER A 1 181 ? 7.229 2.021 -12.263 1.00 94.56 181 SER A C 1
ATOM 1446 O O . SER A 1 181 ? 8.125 1.182 -12.373 1.00 94.56 181 SER A O 1
ATOM 1448 N N . ILE A 1 182 ? 6.193 2.069 -13.107 1.00 96.00 182 ILE A N 1
ATOM 1449 C CA . ILE A 1 182 ? 6.001 1.152 -14.234 1.00 96.00 182 ILE A CA 1
ATOM 1450 C C . ILE A 1 182 ? 7.123 1.308 -15.266 1.00 96.00 182 ILE A C 1
ATOM 1452 O O . ILE A 1 182 ? 7.680 0.303 -15.711 1.00 96.00 182 ILE A O 1
ATOM 1456 N N . ALA A 1 183 ? 7.496 2.541 -15.621 1.00 95.06 183 ALA A N 1
ATOM 1457 C CA . ALA A 1 183 ? 8.592 2.802 -16.549 1.00 95.06 183 ALA A CA 1
ATOM 1458 C C . ALA A 1 183 ? 9.910 2.164 -16.076 1.00 95.06 183 ALA A C 1
ATOM 1460 O O . ALA A 1 183 ? 10.626 1.549 -16.869 1.00 95.06 183 ALA A O 1
ATOM 1461 N N . ASN A 1 184 ? 10.209 2.252 -14.777 1.00 93.00 184 ASN A N 1
ATOM 1462 C CA . ASN A 1 184 ? 11.404 1.642 -14.196 1.00 93.00 184 ASN A CA 1
ATOM 1463 C C . ASN A 1 184 ? 11.364 0.107 -14.250 1.00 93.00 184 ASN A C 1
ATOM 1465 O O . ASN A 1 184 ? 12.346 -0.513 -14.663 1.00 93.00 184 ASN A O 1
ATOM 1469 N N . LEU A 1 185 ? 10.229 -0.510 -13.907 1.00 95.50 185 LEU A N 1
ATOM 1470 C CA . LEU A 1 185 ? 10.044 -1.965 -14.003 1.00 95.50 185 LEU A CA 1
ATOM 1471 C C . LEU A 1 185 ? 10.167 -2.466 -15.452 1.00 95.50 185 LEU A C 1
ATOM 1473 O O . LEU A 1 185 ? 10.847 -3.457 -15.713 1.00 95.50 185 LEU A O 1
ATOM 1477 N N . LEU A 1 186 ? 9.572 -1.748 -16.407 1.00 94.94 186 LEU A N 1
ATOM 1478 C CA . LEU A 1 186 ? 9.684 -2.012 -17.844 1.00 94.94 186 LEU A CA 1
ATOM 1479 C C . LEU A 1 186 ? 11.134 -1.951 -18.338 1.00 94.94 186 LEU A C 1
ATOM 1481 O O . LEU A 1 186 ? 11.575 -2.815 -19.097 1.00 94.94 186 LEU A O 1
ATOM 1485 N N . ASN A 1 187 ? 11.886 -0.949 -17.882 1.00 92.81 187 ASN A N 1
ATOM 1486 C CA . ASN A 1 187 ? 13.299 -0.797 -18.212 1.00 92.81 187 ASN A CA 1
ATOM 1487 C C . ASN A 1 187 ? 14.142 -1.961 -17.661 1.00 92.81 187 ASN A C 1
ATOM 1489 O O . ASN A 1 187 ? 15.003 -2.479 -18.371 1.00 92.81 187 ASN A O 1
ATOM 1493 N N . ILE A 1 188 ? 13.864 -2.415 -16.432 1.00 92.25 188 ILE A N 1
ATOM 1494 C CA . ILE A 1 188 ? 14.493 -3.610 -15.841 1.00 92.25 188 ILE A CA 1
ATOM 1495 C C . ILE A 1 188 ? 14.157 -4.865 -16.653 1.00 92.25 188 ILE A C 1
ATOM 1497 O O . ILE A 1 188 ? 15.041 -5.678 -16.918 1.00 92.25 188 ILE A O 1
ATOM 1501 N N . ALA A 1 189 ? 12.909 -4.993 -17.108 1.00 93.88 189 ALA A N 1
ATOM 1502 C CA . ALA A 1 189 ? 12.461 -6.104 -17.942 1.00 93.88 189 ALA A CA 1
ATOM 1503 C C . ALA A 1 189 ? 12.986 -6.062 -19.393 1.00 93.88 189 ALA A C 1
ATOM 1505 O O . ALA A 1 189 ? 12.714 -6.974 -20.171 1.00 93.88 189 ALA A O 1
ATOM 1506 N N . GLY A 1 190 ? 13.739 -5.023 -19.773 1.00 91.25 190 GLY A N 1
ATOM 1507 C CA . GLY A 1 190 ? 14.293 -4.858 -21.119 1.00 91.25 190 GLY A CA 1
ATOM 1508 C C . GLY A 1 190 ? 13.295 -4.344 -22.162 1.00 91.25 190 GLY A C 1
ATOM 1509 O O . GLY A 1 190 ? 13.613 -4.313 -23.350 1.00 91.25 190 GLY A O 1
ATOM 1510 N N . ASN A 1 191 ? 12.102 -3.912 -21.749 1.00 94.81 191 ASN A N 1
ATOM 1511 C CA . ASN A 1 191 ? 11.085 -3.351 -22.636 1.00 94.81 191 ASN A CA 1
ATOM 1512 C C . ASN A 1 191 ? 11.207 -1.817 -22.698 1.00 94.81 191 ASN A C 1
ATOM 1514 O O . ASN A 1 191 ? 10.399 -1.062 -22.154 1.00 94.81 191 ASN A O 1
ATOM 1518 N N . TYR A 1 192 ? 12.282 -1.360 -23.343 1.00 91.75 192 TYR A N 1
ATOM 1519 C CA . TYR A 1 192 ? 12.715 0.041 -23.328 1.00 91.75 192 TYR A CA 1
ATOM 1520 C C . TYR A 1 192 ? 11.762 1.011 -24.036 1.00 91.75 192 TYR A C 1
ATOM 1522 O O . TYR A 1 192 ? 11.597 2.146 -23.588 1.00 91.75 192 TYR A O 1
ATOM 1530 N N . GLU A 1 193 ? 11.134 0.589 -25.135 1.00 92.38 193 GLU A N 1
ATOM 1531 C CA . GLU A 1 193 ? 10.216 1.457 -25.883 1.00 92.38 193 GLU A CA 1
ATOM 1532 C C . GLU A 1 193 ? 8.953 1.750 -25.075 1.00 92.38 193 GLU A C 1
ATOM 1534 O O . GLU A 1 193 ? 8.521 2.900 -24.990 1.00 92.38 193 GLU A O 1
ATOM 1539 N N . GLU A 1 194 ? 8.399 0.734 -24.412 1.00 93.69 194 GLU A N 1
ATOM 1540 C CA . GLU A 1 194 ? 7.243 0.924 -23.542 1.00 93.69 194 GLU A CA 1
ATOM 1541 C C . GLU A 1 194 ? 7.626 1.702 -22.276 1.00 93.69 194 GLU A C 1
ATOM 1543 O O . GLU A 1 194 ? 6.913 2.626 -21.885 1.00 93.69 194 GLU A O 1
ATOM 1548 N N . ALA A 1 195 ? 8.803 1.423 -21.693 1.00 92.06 195 ALA A N 1
ATOM 1549 C CA . ALA A 1 195 ? 9.334 2.191 -20.563 1.00 92.06 195 ALA A CA 1
ATOM 1550 C C . ALA A 1 195 ? 9.366 3.695 -20.869 1.00 92.06 195 ALA A C 1
ATOM 1552 O O . ALA A 1 195 ? 8.949 4.520 -20.058 1.00 92.06 195 ALA A O 1
ATOM 1553 N N . LYS A 1 196 ? 9.823 4.061 -22.071 1.00 91.25 196 LYS A N 1
ATOM 1554 C CA . LYS A 1 196 ? 9.916 5.453 -22.516 1.00 91.25 196 LYS A CA 1
ATOM 1555 C C . LYS A 1 196 ? 8.545 6.122 -22.645 1.00 91.25 196 LYS A C 1
ATOM 1557 O O . LYS A 1 196 ? 8.433 7.306 -22.332 1.00 91.25 196 LYS A O 1
ATOM 1562 N N . LYS A 1 197 ? 7.508 5.401 -23.085 1.00 93.88 197 LYS A N 1
ATOM 1563 C CA . LYS A 1 197 ? 6.134 5.937 -23.154 1.00 93.88 197 LYS A CA 1
ATOM 1564 C C . LYS A 1 197 ? 5.596 6.263 -21.763 1.00 93.88 197 LYS A C 1
ATOM 1566 O O . LYS A 1 197 ? 5.102 7.369 -21.546 1.00 93.88 197 LYS A O 1
ATOM 1571 N N . TYR A 1 198 ? 5.747 5.337 -20.822 1.00 93.31 198 TYR A N 1
ATOM 1572 C CA . TYR A 1 198 ? 5.324 5.538 -19.438 1.00 93.31 198 TYR A CA 1
ATOM 1573 C C . TYR A 1 198 ? 6.116 6.650 -18.750 1.00 93.31 198 TYR A C 1
ATOM 1575 O O . TYR A 1 198 ? 5.526 7.518 -18.113 1.00 93.31 198 TYR A O 1
ATOM 1583 N N . LEU A 1 199 ? 7.432 6.713 -18.971 1.00 92.69 199 LEU A N 1
ATOM 1584 C CA . LEU A 1 199 ? 8.258 7.800 -18.449 1.00 92.69 199 LEU A CA 1
ATOM 1585 C C . LEU A 1 199 ? 7.810 9.161 -18.997 1.00 92.69 199 LEU A C 1
ATOM 1587 O O . LEU A 1 199 ? 7.687 10.118 -18.240 1.00 92.69 199 LEU A O 1
ATOM 1591 N N . ASN A 1 200 ? 7.518 9.253 -20.297 1.00 92.06 200 ASN A N 1
ATOM 1592 C CA . ASN A 1 200 ? 6.983 10.481 -20.884 1.00 92.06 200 ASN A CA 1
ATOM 1593 C C . ASN A 1 200 ? 5.625 10.858 -20.280 1.00 92.06 200 ASN A C 1
ATOM 1595 O O . ASN A 1 200 ? 5.381 12.041 -20.059 1.00 92.06 200 ASN A O 1
ATOM 1599 N N . THR A 1 201 ? 4.753 9.886 -20.016 1.00 93.38 201 THR A N 1
ATOM 1600 C CA . THR A 1 201 ? 3.442 10.135 -19.396 1.00 93.38 201 THR A CA 1
ATOM 1601 C C . THR A 1 201 ? 3.616 10.676 -17.979 1.00 93.38 201 THR A C 1
ATOM 1603 O O . THR A 1 201 ? 3.070 11.729 -17.657 1.00 93.38 201 THR A O 1
ATOM 1606 N N . ALA A 1 202 ? 4.483 10.047 -17.181 1.00 92.19 202 ALA A N 1
ATOM 1607 C CA . ALA A 1 202 ? 4.813 10.505 -15.837 1.00 92.19 202 ALA A CA 1
ATOM 1608 C C . ALA A 1 202 ? 5.402 11.926 -15.825 1.00 92.19 202 ALA A C 1
ATOM 1610 O O . ALA A 1 202 ? 4.932 12.781 -15.079 1.00 92.19 202 ALA A O 1
ATOM 1611 N N . CYS A 1 203 ? 6.400 12.199 -16.673 1.00 91.75 203 CYS A N 1
ATOM 1612 C CA . CYS A 1 203 ? 7.094 13.489 -16.709 1.00 91.75 203 CYS A CA 1
ATOM 1613 C C . CYS A 1 203 ? 6.225 14.646 -17.222 1.00 91.75 203 CYS A C 1
ATOM 1615 O O . CYS A 1 203 ? 6.452 15.790 -16.839 1.00 91.75 203 CYS A O 1
ATOM 1617 N N . ASN A 1 204 ? 5.260 14.365 -18.103 1.00 92.94 204 ASN A N 1
ATOM 1618 C CA . ASN A 1 204 ? 4.376 15.382 -18.680 1.00 92.94 204 ASN A CA 1
ATOM 1619 C C . ASN A 1 204 ? 3.020 15.477 -17.962 1.00 92.94 204 ASN A C 1
ATOM 1621 O O . ASN A 1 204 ? 2.140 16.207 -18.421 1.00 92.94 204 ASN A O 1
ATOM 1625 N N . ASN A 1 205 ? 2.824 14.750 -16.859 1.00 91.44 205 ASN A N 1
ATOM 1626 C CA . ASN A 1 205 ? 1.599 14.842 -16.077 1.00 91.44 205 ASN A CA 1
ATOM 1627 C C . ASN A 1 205 ? 1.466 16.266 -15.487 1.00 91.44 205 ASN A C 1
ATOM 1629 O O . ASN A 1 205 ? 2.395 16.734 -14.825 1.00 91.44 205 ASN A O 1
ATOM 1633 N N . PRO A 1 206 ? 0.333 16.973 -15.677 1.00 91.31 206 PRO A N 1
ATOM 1634 C CA . PRO A 1 206 ? 0.132 18.310 -15.107 1.00 91.31 206 PRO A CA 1
ATOM 1635 C C . PRO A 1 206 ? 0.259 18.358 -13.579 1.00 91.31 206 PRO A C 1
ATOM 1637 O O . PRO A 1 206 ? 0.620 19.393 -13.024 1.00 91.31 206 PRO A O 1
ATOM 1640 N N . ASN A 1 207 ? -0.011 17.231 -12.920 1.00 88.62 207 ASN A N 1
ATOM 1641 C CA . ASN A 1 207 ? 0.062 17.041 -11.476 1.00 88.62 207 ASN A CA 1
ATOM 1642 C C . ASN A 1 207 ? 1.304 16.236 -11.060 1.00 88.62 207 ASN A C 1
ATOM 1644 O O . ASN A 1 207 ? 1.292 15.602 -10.007 1.00 88.62 207 ASN A O 1
ATOM 1648 N N . VAL A 1 208 ? 2.356 16.230 -11.889 1.00 87.75 208 VAL A N 1
ATOM 1649 C CA . VAL A 1 208 ? 3.596 15.499 -11.607 1.00 87.75 208 VAL A CA 1
ATOM 1650 C C . VAL A 1 208 ? 4.156 15.858 -10.232 1.00 87.75 208 VAL A C 1
ATOM 1652 O O . VAL A 1 208 ? 4.313 17.033 -9.885 1.00 87.75 208 VAL A O 1
ATOM 1655 N N . GLU A 1 209 ? 4.482 14.841 -9.436 1.00 84.12 209 GLU A N 1
ATOM 1656 C CA . GLU A 1 209 ? 5.065 15.049 -8.119 1.00 84.12 209 GLU A CA 1
ATOM 1657 C C . GLU A 1 209 ? 6.441 15.728 -8.249 1.00 84.12 209 GLU A C 1
ATOM 1659 O O . GLU A 1 209 ? 7.219 15.382 -9.146 1.00 84.12 209 GLU A O 1
ATOM 1664 N N . PRO A 1 210 ? 6.807 16.661 -7.346 1.00 85.81 210 PRO A N 1
ATOM 1665 C CA . PRO A 1 210 ? 8.061 17.411 -7.452 1.00 85.81 210 PRO A CA 1
ATOM 1666 C C . PRO A 1 210 ? 9.309 16.530 -7.573 1.00 85.81 210 PRO A C 1
ATOM 1668 O O . PRO A 1 210 ? 10.247 16.865 -8.292 1.00 85.81 210 PRO A O 1
ATOM 1671 N N . THR A 1 211 ? 9.321 15.382 -6.898 1.00 81.81 211 THR A N 1
ATOM 1672 C CA . THR A 1 211 ? 10.416 14.406 -6.955 1.00 81.81 211 THR A CA 1
ATOM 1673 C C . THR A 1 211 ? 10.570 13.792 -8.346 1.00 81.81 211 THR A C 1
ATOM 1675 O O . THR A 1 211 ? 11.689 13.730 -8.856 1.00 81.81 211 THR A O 1
ATOM 1678 N N . ILE A 1 212 ? 9.464 13.405 -8.988 1.00 85.75 212 ILE A N 1
ATOM 1679 C CA . ILE A 1 212 ? 9.469 12.882 -10.360 1.00 85.75 212 ILE A CA 1
ATOM 1680 C C . ILE A 1 212 ? 9.862 13.984 -11.331 1.00 85.75 212 ILE A C 1
ATOM 1682 O O . ILE A 1 212 ? 10.724 13.766 -12.176 1.00 85.75 212 ILE A O 1
ATOM 1686 N N . LYS A 1 213 ? 9.295 15.185 -11.177 1.00 88.12 213 LYS A N 1
ATOM 1687 C CA . LYS A 1 213 ? 9.636 16.337 -12.013 1.00 88.12 213 LYS A CA 1
ATOM 1688 C C . LYS A 1 213 ? 11.138 16.617 -11.991 1.00 88.12 213 LYS A C 1
ATOM 1690 O O . LYS A 1 213 ? 11.763 16.683 -13.044 1.00 88.12 213 LYS A O 1
ATOM 1695 N N . ASN A 1 214 ? 11.736 16.658 -10.801 1.00 85.19 214 ASN A N 1
ATOM 1696 C CA . ASN A 1 214 ? 13.177 16.839 -10.642 1.00 85.19 214 ASN A CA 1
ATOM 1697 C C . ASN A 1 214 ? 13.977 15.705 -11.305 1.00 85.19 214 ASN A C 1
ATOM 1699 O O . ASN A 1 214 ? 15.006 15.962 -11.930 1.00 85.19 214 ASN A O 1
ATOM 1703 N N . ALA A 1 215 ? 13.527 14.452 -11.192 1.00 83.81 215 ALA A N 1
ATOM 1704 C CA . ALA A 1 215 ? 14.169 13.324 -11.868 1.00 83.81 215 ALA A CA 1
ATOM 1705 C C . ALA A 1 215 ? 14.094 13.461 -13.402 1.00 83.81 215 ALA A C 1
ATOM 1707 O O . ALA A 1 215 ? 15.097 13.260 -14.093 1.00 83.81 215 ALA A O 1
ATOM 1708 N N . CYS A 1 216 ? 12.938 13.867 -13.930 1.00 86.44 216 CYS A N 1
ATOM 1709 C CA . CYS A 1 216 ? 12.723 14.129 -15.349 1.00 86.44 216 CYS A CA 1
ATOM 1710 C C . CYS A 1 216 ? 13.627 15.265 -15.853 1.00 86.44 216 CYS A C 1
ATOM 1712 O O . CYS A 1 216 ? 14.372 15.061 -16.814 1.00 86.44 216 CYS A O 1
ATOM 1714 N N . ASP A 1 217 ? 13.656 16.403 -15.161 1.00 82.62 217 ASP A N 1
ATOM 1715 C CA . ASP A 1 217 ? 14.454 17.580 -15.527 1.00 82.62 217 ASP A CA 1
ATOM 1716 C C . ASP A 1 217 ? 15.963 17.272 -15.511 1.00 82.62 217 ASP A C 1
ATOM 1718 O O . ASP A 1 217 ? 16.691 17.590 -16.459 1.00 82.62 217 ASP A O 1
ATOM 1722 N N . ASN A 1 218 ? 16.434 16.551 -14.487 1.00 72.62 218 ASN A N 1
ATOM 1723 C CA . ASN A 1 218 ? 17.837 16.146 -14.373 1.00 72.62 218 ASN A CA 1
ATOM 1724 C C . ASN A 1 218 ? 18.240 15.112 -15.436 1.00 72.62 218 ASN A C 1
ATOM 1726 O O . ASN A 1 218 ? 19.358 15.156 -15.951 1.00 72.62 218 ASN A O 1
ATOM 1730 N N . SER A 1 219 ? 17.333 14.211 -15.826 1.00 62.47 219 SER A N 1
ATOM 1731 C CA . SER A 1 219 ? 17.582 13.254 -16.912 1.00 62.47 219 SER A CA 1
ATOM 1732 C C . SER A 1 219 ? 17.623 13.924 -18.296 1.00 62.47 219 SER A C 1
ATOM 1734 O O . SER A 1 219 ? 18.383 13.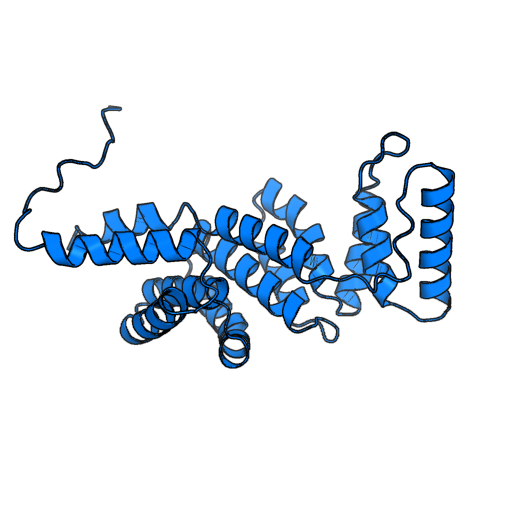504 -19.174 1.00 62.47 219 SER A O 1
ATOM 1736 N N . MET A 1 220 ? 16.861 15.009 -18.494 1.00 45.16 220 MET A N 1
ATOM 1737 C CA . MET A 1 220 ? 16.860 15.793 -19.734 1.00 45.16 220 MET A CA 1
ATOM 1738 C C . MET A 1 220 ? 18.086 16.710 -19.852 1.00 45.16 220 MET A C 1
ATOM 1740 O O . MET A 1 220 ? 18.615 16.864 -20.955 1.00 45.16 220 MET A O 1
ATOM 1744 N N . GLY A 1 221 ? 18.618 17.230 -18.740 1.00 35.28 221 GLY A N 1
ATOM 1745 C CA . GLY A 1 221 ? 19.871 18.000 -18.715 1.00 35.28 221 GLY A CA 1
ATOM 1746 C C . GLY A 1 221 ? 21.101 17.215 -19.198 1.00 35.28 221 GLY A C 1
ATOM 1747 O O . GLY A 1 221 ? 22.032 17.791 -19.766 1.00 35.28 221 GLY A O 1
ATOM 1748 N N . ILE A 1 222 ? 21.082 15.885 -19.075 1.00 38.62 222 ILE A N 1
ATOM 1749 C CA . ILE A 1 222 ? 22.149 15.008 -19.575 1.00 38.62 222 ILE A CA 1
ATOM 1750 C C . ILE A 1 222 ? 22.149 14.959 -21.118 1.00 38.62 222 ILE A C 1
ATOM 1752 O O . ILE A 1 222 ? 23.218 14.942 -21.730 1.00 38.62 222 ILE A O 1
ATOM 1756 N N . LYS A 1 223 ? 20.989 15.059 -21.790 1.00 37.97 223 LYS A N 1
ATOM 1757 C CA . LYS A 1 223 ? 20.923 15.068 -23.269 1.00 37.97 223 LYS A CA 1
ATOM 1758 C C . LYS A 1 223 ? 21.621 16.275 -23.909 1.00 37.97 223 LYS A C 1
ATOM 1760 O O . LYS A 1 223 ? 22.130 16.139 -25.019 1.00 37.97 223 LYS A O 1
ATOM 1765 N N . ASN A 1 224 ? 21.717 17.409 -23.211 1.00 33.84 224 ASN A N 1
ATOM 1766 C CA . ASN A 1 224 ? 22.388 18.607 -23.730 1.00 33.84 224 ASN A CA 1
ATOM 1767 C C . ASN A 1 224 ? 23.907 18.637 -23.473 1.00 33.84 224 ASN A C 1
ATOM 1769 O O . ASN A 1 224 ? 24.608 19.393 -24.141 1.00 33.84 224 ASN A O 1
ATOM 1773 N N . ASN A 1 225 ? 24.436 17.778 -22.590 1.00 33.97 225 ASN A N 1
ATOM 1774 C CA . ASN A 1 225 ? 25.870 17.715 -22.266 1.00 33.97 225 ASN A CA 1
ATOM 1775 C C . ASN A 1 225 ? 26.596 16.453 -22.775 1.00 33.97 225 ASN A C 1
ATOM 1777 O O . ASN A 1 225 ? 27.827 16.428 -22.790 1.00 33.97 225 ASN A O 1
ATOM 1781 N N . ILE A 1 226 ? 25.888 15.443 -23.298 1.00 35.31 226 ILE A N 1
ATOM 1782 C CA . ILE A 1 226 ? 26.520 14.231 -23.871 1.00 35.31 226 ILE A CA 1
ATOM 1783 C C . ILE A 1 226 ? 27.392 14.527 -25.112 1.00 35.31 226 ILE A C 1
ATOM 1785 O O . ILE A 1 226 ? 28.257 13.728 -25.460 1.00 35.31 226 ILE A O 1
ATOM 1789 N N . LYS A 1 227 ? 27.267 15.694 -25.761 1.00 32.66 227 LYS A N 1
ATOM 1790 C CA . LYS A 1 227 ? 28.179 16.066 -26.861 1.00 32.66 227 LYS A CA 1
ATOM 1791 C C . LYS A 1 227 ? 29.590 16.483 -26.411 1.00 32.66 227 LYS A C 1
ATOM 1793 O O . LYS A 1 227 ? 30.417 16.716 -27.289 1.00 32.66 227 LYS A O 1
ATOM 1798 N N . LYS A 1 228 ? 29.893 16.592 -25.105 1.00 33.06 228 LYS A N 1
ATOM 1799 C CA . LYS A 1 228 ? 31.192 17.135 -24.652 1.00 33.06 228 LYS A CA 1
ATOM 1800 C C . LYS A 1 228 ? 31.882 16.496 -23.440 1.00 33.06 228 LYS A C 1
ATOM 1802 O O . LYS A 1 228 ? 32.930 17.011 -23.065 1.00 33.06 228 LYS A O 1
ATOM 1807 N N . SER A 1 229 ? 31.416 15.388 -22.860 1.00 32.00 229 SER A N 1
ATOM 1808 C CA . SER A 1 229 ? 32.196 14.711 -21.807 1.00 32.00 229 SER A CA 1
ATOM 1809 C C . SER A 1 229 ? 32.380 13.213 -22.059 1.00 32.00 229 SER A C 1
ATOM 1811 O O . SER A 1 229 ? 31.489 12.392 -21.870 1.00 32.00 229 SER A O 1
ATOM 1813 N N . THR A 1 230 ? 33.594 12.846 -22.464 1.00 32.59 230 THR A N 1
ATOM 1814 C CA . THR A 1 230 ? 34.110 11.469 -22.400 1.00 32.59 230 THR A CA 1
ATOM 1815 C C . THR A 1 230 ? 34.619 11.093 -21.006 1.00 32.59 230 THR A C 1
ATOM 1817 O O . THR A 1 230 ? 35.082 9.975 -20.813 1.00 32.59 230 THR A O 1
ATOM 1820 N N . GLU A 1 231 ? 34.497 11.975 -20.013 1.00 32.25 231 GLU A N 1
ATOM 1821 C CA . GLU A 1 231 ? 34.912 11.721 -18.634 1.00 32.25 231 GLU A CA 1
ATOM 1822 C C . GLU A 1 231 ? 33.861 12.286 -17.673 1.00 32.25 231 GLU A C 1
ATOM 1824 O O . GLU A 1 231 ? 33.584 13.484 -17.652 1.00 32.25 231 GLU A O 1
ATOM 1829 N N . CYS A 1 232 ? 33.228 11.405 -16.899 1.00 29.72 232 CYS A N 1
ATOM 1830 C CA . CYS A 1 232 ? 32.288 11.779 -15.848 1.00 29.72 232 CYS A CA 1
ATOM 1831 C C . CYS A 1 232 ? 33.084 11.937 -14.543 1.00 29.72 232 CYS A C 1
ATOM 1833 O O . CYS A 1 232 ? 33.297 10.969 -13.819 1.00 29.72 232 CYS A O 1
ATOM 1835 N N . THR A 1 233 ? 33.583 13.146 -14.277 1.00 29.17 233 THR A N 1
ATOM 1836 C CA . THR A 1 233 ? 34.461 13.487 -13.138 1.00 29.17 233 THR A CA 1
ATOM 1837 C C . THR A 1 233 ? 33.728 13.839 -11.839 1.00 29.17 233 THR A C 1
ATOM 1839 O O . THR A 1 233 ? 34.358 14.264 -10.876 1.00 29.17 233 THR A O 1
ATOM 1842 N N . THR A 1 234 ? 32.415 13.626 -11.744 1.00 34.06 234 THR A N 1
ATOM 1843 C CA . THR A 1 234 ? 31.644 13.929 -10.526 1.00 34.06 234 THR A CA 1
ATOM 1844 C C . THR A 1 234 ? 30.708 12.790 -10.120 1.00 34.06 234 THR A C 1
ATOM 1846 O O . THR A 1 234 ? 29.505 12.962 -9.965 1.00 34.06 234 THR A O 1
ATOM 1849 N N . CYS A 1 235 ? 31.274 11.606 -9.879 1.00 27.48 235 CYS A N 1
ATOM 1850 C CA . CYS A 1 235 ? 30.695 10.660 -8.924 1.00 27.48 235 CYS A CA 1
ATOM 1851 C C . CYS A 1 235 ? 31.590 10.661 -7.683 1.00 27.48 235 CYS A C 1
ATOM 1853 O O . CYS A 1 235 ? 32.654 10.046 -7.668 1.00 27.48 235 CYS A O 1
ATOM 1855 N N . GLY A 1 236 ? 31.177 11.411 -6.661 1.00 30.30 236 GLY A N 1
ATOM 1856 C CA . GLY A 1 236 ? 31.827 11.430 -5.358 1.00 30.30 236 GLY A CA 1
ATOM 1857 C C . GLY A 1 236 ? 31.690 10.079 -4.663 1.00 30.30 236 GLY A C 1
ATOM 1858 O O . GLY A 1 236 ? 30.729 9.847 -3.945 1.00 30.30 236 GLY A O 1
ATOM 1859 N N . LEU A 1 237 ? 32.671 9.208 -4.869 1.00 27.86 237 LEU A N 1
ATOM 1860 C CA . LEU A 1 237 ? 33.060 8.155 -3.936 1.00 27.86 237 LEU A CA 1
ATOM 1861 C C . LEU A 1 237 ? 34.575 8.256 -3.780 1.00 27.86 237 LEU A C 1
ATOM 1863 O O . LEU A 1 237 ? 35.357 7.528 -4.389 1.00 27.86 237 LEU A O 1
ATOM 1867 N N . GLY A 1 238 ? 34.984 9.245 -2.988 1.00 25.34 238 GLY A N 1
ATOM 1868 C CA . GLY A 1 238 ? 36.323 9.290 -2.435 1.00 25.34 238 GLY A CA 1
ATOM 1869 C C . GLY A 1 238 ? 36.485 8.146 -1.439 1.00 25.34 238 GLY A C 1
ATOM 1870 O O . GLY A 1 238 ? 35.853 8.153 -0.392 1.00 25.34 238 GLY A O 1
ATOM 1871 N N . ALA A 1 239 ? 37.336 7.196 -1.818 1.00 26.06 239 ALA A N 1
ATOM 1872 C CA . ALA A 1 239 ? 38.156 6.342 -0.967 1.00 26.06 239 ALA A CA 1
ATOM 1873 C C . ALA A 1 239 ? 37.476 5.596 0.193 1.00 26.06 239 ALA A C 1
ATOM 1875 O O . ALA A 1 239 ? 37.383 6.116 1.297 1.00 26.06 239 ALA A O 1
ATOM 1876 N N . LEU A 1 240 ? 37.259 4.294 -0.000 1.00 24.16 240 LEU A N 1
ATOM 1877 C CA . LEU A 1 240 ? 37.715 3.304 0.976 1.00 24.16 240 LEU A CA 1
ATOM 1878 C C . LEU A 1 240 ? 38.396 2.155 0.219 1.00 24.16 240 LEU A C 1
ATOM 1880 O O . LEU A 1 240 ? 37.838 1.609 -0.732 1.00 24.16 240 LEU A O 1
ATOM 1884 N N . LYS A 1 241 ? 39.652 1.907 0.605 1.00 30.23 241 LYS A N 1
ATOM 1885 C CA . LYS A 1 241 ? 40.416 0.694 0.297 1.00 30.23 241 LYS A CA 1
ATOM 1886 C C . LYS A 1 241 ? 39.757 -0.522 0.935 1.00 30.23 241 LYS A C 1
ATOM 1888 O O . LYS A 1 241 ? 39.151 -0.335 2.013 1.00 30.23 241 LYS A O 1
#

Radius of gyration: 20.94 Å; chains: 1; bounding box: 65×32×54 Å